Protein AF-A0A0C9YDC6-F1 (afdb_monomer)

Sequence (187 aa):
MSTRSYREAVDCLNSLQSNAATLEAVRASGGRLSQFAIPEMLEYLGRIGYHPDQLNALNVIHITGTKGKGSTGAFTDSILRQAMPGWKVGLYTSPHLVAVRERIRIDGAPLSEVQFAKHFFEVWDRLKENDTRAMEKTPPMPGYFRFITLLAFHAFLEGKVNAAILEVGVGGTYDSTNIVPKPVVTG

Radius of gyration: 15.87 Å; Cα contacts (8 Å, |Δi|>4): 281; chains: 1; bounding box: 42×32×44 Å

InterPro domains:
  IPR001645 Folylpolyglutamate synthetase [PTHR11136] (3-187)
  IPR001645 Folylpolyglutamate synthetase [TIGR01499] (40-185)
  IPR018109 Folylpolyglutamate synthetase, conserved site [PS01012] (165-180)
  IPR036565 Mur-like, catalytic domain superfamily [G3DSA:3.40.1190.10] (18-187)
  IPR036565 Mur-like, cata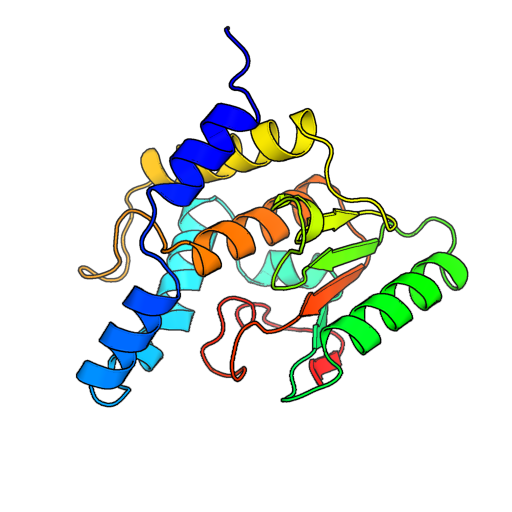lytic domain superfamily [SSF53623] (35-186)

Organism: NCBI:txid1095629

Solvent-accessible surface area (backbone atoms only — not comparable to full-atom values): 10339 Å² total; per-residue (Å²): 129,88,78,74,44,42,65,60,44,50,54,57,49,68,70,34,53,46,64,67,60,52,53,48,53,26,57,76,55,71,49,62,56,45,76,47,38,48,62,47,49,52,47,53,40,44,37,57,73,42,58,53,73,64,49,37,64,26,46,26,39,39,34,39,65,96,68,62,34,69,61,52,48,52,52,49,52,56,48,48,52,66,76,38,77,88,54,42,37,29,40,36,45,73,82,57,91,89,47,76,43,62,22,36,21,52,73,90,37,49,49,49,57,67,56,44,17,50,45,44,49,58,46,50,49,31,34,70,77,36,77,78,66,94,49,94,81,56,65,83,65,61,37,36,65,48,42,54,47,52,39,43,53,50,47,34,60,78,64,60,26,52,32,29,33,38,46,50,84,59,84,42,91,52,20,73,74,61,61,54,80,56,54,75,42,76,81

Mean predicted aligned error: 3.37 Å

Structure (mmCIF, N/CA/C/O backbone):
data_AF-A0A0C9YDC6-F1
#
_entry.id   AF-A0A0C9YDC6-F1
#
loop_
_atom_site.group_PDB
_atom_site.id
_atom_site.type_symbol
_atom_site.label_atom_id
_atom_site.label_alt_id
_atom_site.label_comp_id
_atom_site.label_asym_id
_atom_site.label_entity_id
_atom_site.label_seq_id
_atom_site.pdbx_PDB_ins_code
_atom_site.Cartn_x
_atom_site.Cartn_y
_atom_site.Cartn_z
_atom_site.occupancy
_atom_site.B_iso_or_equiv
_atom_site.auth_seq_id
_atom_site.auth_comp_id
_atom_site.auth_asym_id
_atom_site.auth_atom_id
_atom_site.pdbx_PDB_model_num
ATOM 1 N N . MET A 1 1 ? 21.491 -2.038 18.292 1.00 47.16 1 MET A N 1
ATOM 2 C CA . MET A 1 1 ? 21.298 -1.777 16.849 1.00 47.16 1 MET A CA 1
ATOM 3 C C . MET A 1 1 ? 20.670 -0.403 16.728 1.00 47.16 1 MET A C 1
ATOM 5 O O . MET A 1 1 ? 19.687 -0.170 17.416 1.00 47.16 1 MET A O 1
ATOM 9 N N . SER A 1 2 ? 21.267 0.518 15.967 1.00 52.84 2 SER A N 1
ATOM 10 C CA . SER A 1 2 ? 20.645 1.825 15.714 1.00 52.84 2 SER A CA 1
ATOM 11 C C . SER A 1 2 ? 19.330 1.597 14.968 1.00 52.84 2 SER A C 1
ATOM 13 O O . SER A 1 2 ? 19.330 0.967 13.909 1.00 52.84 2 SER A O 1
ATOM 15 N N . THR A 1 3 ? 18.207 2.016 15.544 1.00 81.56 3 THR A N 1
ATOM 16 C CA . THR A 1 3 ? 16.894 1.892 14.908 1.00 81.56 3 THR A CA 1
ATOM 17 C C . THR A 1 3 ? 16.844 2.874 13.739 1.00 81.56 3 THR A C 1
ATOM 19 O O . THR A 1 3 ? 16.897 4.082 13.960 1.00 81.56 3 THR A O 1
ATOM 22 N N . ARG A 1 4 ? 16.775 2.370 12.501 1.00 94.62 4 ARG A N 1
ATOM 23 C CA . ARG A 1 4 ? 16.670 3.220 11.304 1.00 94.62 4 ARG A CA 1
ATOM 24 C C . ARG A 1 4 ? 15.415 4.096 11.381 1.00 94.62 4 ARG A C 1
ATOM 26 O O . ARG A 1 4 ? 14.347 3.637 11.789 1.00 94.62 4 ARG A O 1
ATOM 33 N N . SER A 1 5 ? 15.566 5.360 11.019 1.00 97.25 5 SER A N 1
ATOM 34 C CA . SER A 1 5 ? 14.603 6.438 11.235 1.00 97.25 5 SER A CA 1
ATOM 35 C C . SER A 1 5 ? 13.615 6.613 10.079 1.00 97.25 5 SER A C 1
ATOM 37 O O . SER A 1 5 ? 13.837 6.171 8.951 1.00 97.25 5 SER A O 1
ATOM 39 N N . TYR A 1 6 ? 12.522 7.334 10.345 1.00 97.56 6 TYR A N 1
ATOM 40 C CA . TYR A 1 6 ? 11.556 7.727 9.314 1.00 97.56 6 TYR A CA 1
ATOM 41 C C . TYR A 1 6 ? 12.185 8.595 8.220 1.00 97.56 6 TYR A C 1
ATOM 43 O O . TYR A 1 6 ? 11.868 8.423 7.046 1.00 97.56 6 TYR A O 1
ATOM 51 N N . ARG A 1 7 ? 13.108 9.493 8.585 1.00 97.44 7 ARG A N 1
ATOM 52 C CA . ARG A 1 7 ? 13.812 10.338 7.617 1.00 97.44 7 ARG A CA 1
ATOM 53 C C . ARG A 1 7 ? 14.631 9.501 6.637 1.00 97.44 7 ARG A C 1
ATOM 55 O O . ARG A 1 7 ? 14.485 9.683 5.436 1.00 97.44 7 ARG A O 1
ATOM 62 N N . GLU A 1 8 ? 15.406 8.541 7.139 1.00 97.94 8 GLU A N 1
ATOM 63 C CA . GLU A 1 8 ? 16.183 7.630 6.286 1.00 97.94 8 GLU A CA 1
ATOM 64 C C . GLU A 1 8 ? 15.274 6.807 5.361 1.00 97.94 8 GLU A C 1
ATOM 66 O O . GLU A 1 8 ? 15.590 6.632 4.187 1.00 97.94 8 GLU A O 1
ATOM 71 N N . ALA A 1 9 ? 14.116 6.350 5.854 1.00 98.19 9 ALA A N 1
ATOM 72 C CA . ALA A 1 9 ? 13.128 5.662 5.024 1.00 98.19 9 ALA A CA 1
ATOM 73 C C . ALA A 1 9 ? 12.607 6.556 3.883 1.00 98.19 9 ALA A C 1
ATOM 75 O O . ALA A 1 9 ? 12.510 6.114 2.738 1.00 98.19 9 ALA A O 1
ATOM 76 N N . VAL A 1 10 ? 12.301 7.825 4.171 1.00 97.75 10 VAL A N 1
ATOM 77 C CA . VAL A 1 10 ? 11.858 8.795 3.157 1.00 97.75 10 VAL A CA 1
ATOM 78 C C . VAL A 1 10 ? 12.966 9.094 2.143 1.00 97.75 10 VAL A C 1
ATOM 80 O O . VAL A 1 10 ? 12.684 9.135 0.946 1.00 97.75 10 VAL A O 1
ATOM 83 N N . ASP A 1 11 ? 14.214 9.243 2.586 1.00 97.81 11 ASP A N 1
ATOM 84 C CA . ASP A 1 11 ? 15.359 9.479 1.699 1.00 97.81 11 ASP A CA 1
ATOM 85 C C . ASP A 1 11 ? 15.579 8.286 0.749 1.00 97.81 11 ASP A C 1
ATOM 87 O O . ASP A 1 11 ? 15.707 8.466 -0.465 1.00 97.81 11 ASP A O 1
ATOM 91 N N . CYS A 1 12 ? 15.517 7.051 1.265 1.00 97.81 12 CYS A N 1
ATOM 92 C CA . CYS A 1 12 ? 15.552 5.841 0.441 1.00 97.81 12 CYS A CA 1
ATOM 93 C C . CYS A 1 12 ? 14.375 5.780 -0.542 1.00 97.81 12 CYS A C 1
ATOM 95 O O . CYS A 1 12 ? 14.579 5.498 -1.723 1.00 97.81 12 CYS A O 1
ATOM 97 N N . LEU A 1 13 ? 13.154 6.075 -0.090 1.00 97.19 13 LEU A N 1
ATOM 98 C CA . LEU A 1 13 ? 11.965 6.073 -0.944 1.00 97.19 13 LEU A CA 1
ATOM 99 C C . LEU A 1 13 ? 12.091 7.075 -2.102 1.00 97.19 13 LEU A C 1
ATOM 101 O O . LEU A 1 13 ? 11.766 6.747 -3.243 1.00 97.19 13 LEU A O 1
ATOM 105 N N . ASN A 1 14 ? 12.587 8.281 -1.821 1.00 95.69 14 ASN A N 1
ATOM 106 C CA . ASN A 1 14 ? 12.760 9.344 -2.812 1.00 95.69 14 ASN A CA 1
ATOM 107 C C . ASN A 1 14 ? 13.905 9.072 -3.802 1.00 95.69 14 ASN A C 1
ATOM 109 O O . ASN A 1 14 ? 13.946 9.698 -4.858 1.00 95.69 14 ASN A O 1
ATOM 113 N N . SER A 1 15 ? 14.805 8.133 -3.492 1.00 96.25 15 SER A N 1
ATOM 114 C CA . SER A 1 15 ? 15.843 7.678 -4.426 1.00 96.25 15 SER A CA 1
ATOM 115 C C . SER A 1 15 ? 15.318 6.734 -5.521 1.00 96.25 15 SER A C 1
ATOM 117 O O . SER A 1 15 ? 16.009 6.499 -6.512 1.00 96.25 15 SER A O 1
ATOM 119 N N . LEU A 1 16 ? 14.106 6.187 -5.362 1.00 95.88 16 LEU A N 1
ATOM 120 C CA . LEU A 1 16 ? 13.496 5.289 -6.343 1.00 95.88 16 LEU A CA 1
ATOM 121 C C . LEU A 1 16 ? 13.019 6.049 -7.587 1.00 95.88 16 LEU A C 1
ATOM 123 O O . LEU A 1 16 ? 12.699 7.237 -7.540 1.00 95.88 16 LEU A O 1
ATOM 127 N N . GLN A 1 17 ? 12.893 5.331 -8.707 1.00 91.19 17 GLN A N 1
ATOM 128 C CA . GLN A 1 17 ? 12.348 5.892 -9.944 1.00 91.19 17 GLN A CA 1
ATOM 129 C C . GLN A 1 17 ? 10.964 6.513 -9.701 1.00 91.19 17 GLN A C 1
ATOM 131 O O . GLN A 1 17 ? 10.060 5.869 -9.158 1.00 91.19 17 GLN A O 1
ATOM 136 N N . SER A 1 18 ? 10.793 7.765 -10.129 1.00 89.75 18 SER A N 1
ATOM 137 C CA . SER A 1 18 ? 9.559 8.518 -9.914 1.00 89.75 18 SER A CA 1
ATOM 138 C C . SER A 1 18 ? 8.402 8.015 -10.785 1.00 89.75 18 SER A C 1
ATOM 140 O O . SER A 1 18 ? 8.585 7.398 -11.841 1.00 89.75 18 SER A O 1
ATOM 142 N N . ASN A 1 19 ? 7.176 8.337 -10.368 1.00 84.38 19 ASN A N 1
ATOM 143 C CA . ASN A 1 19 ? 5.975 8.003 -11.136 1.00 84.38 19 ASN A CA 1
ATOM 144 C C . ASN A 1 19 ? 5.952 8.707 -12.496 1.00 84.38 19 ASN A C 1
ATOM 146 O O . ASN A 1 19 ? 5.545 8.101 -13.481 1.00 84.38 19 ASN A O 1
ATOM 150 N N . ALA A 1 20 ? 6.409 9.962 -12.555 1.00 86.06 20 ALA A N 1
ATOM 151 C CA . ALA A 1 20 ? 6.488 10.720 -13.801 1.00 86.06 20 ALA A CA 1
ATOM 152 C C . ALA A 1 20 ? 7.418 10.023 -14.805 1.00 86.06 20 ALA A C 1
ATOM 154 O O . ALA A 1 20 ? 6.986 9.705 -15.910 1.00 86.06 20 ALA A O 1
ATOM 155 N N . ALA A 1 21 ? 8.629 9.660 -14.371 1.00 87.75 21 ALA A N 1
ATOM 156 C CA . ALA A 1 21 ? 9.587 8.940 -15.207 1.00 87.75 21 ALA A CA 1
ATOM 157 C C . ALA A 1 21 ? 9.056 7.563 -15.648 1.00 87.75 21 ALA A C 1
ATOM 159 O O . ALA A 1 21 ? 9.256 7.146 -16.788 1.00 87.75 21 ALA A O 1
ATOM 160 N N . THR A 1 22 ? 8.343 6.857 -14.764 1.00 85.88 22 THR A N 1
ATOM 161 C CA . THR A 1 22 ? 7.708 5.569 -15.097 1.00 85.88 22 THR A CA 1
ATOM 162 C C . THR A 1 22 ? 6.643 5.740 -16.187 1.00 85.88 22 THR A C 1
ATOM 164 O O . THR A 1 22 ? 6.616 4.987 -17.161 1.00 85.88 22 THR A O 1
ATOM 167 N N . LEU A 1 23 ? 5.778 6.751 -16.062 1.00 85.56 23 LEU A N 1
ATOM 168 C CA . LEU A 1 23 ? 4.724 7.035 -17.041 1.00 85.56 23 LEU A CA 1
ATOM 169 C C . LEU A 1 23 ? 5.292 7.496 -18.388 1.00 85.56 23 LEU A C 1
ATOM 171 O O . LEU A 1 23 ? 4.767 7.110 -19.433 1.00 85.56 23 LEU A O 1
ATOM 175 N N . GLU A 1 24 ? 6.361 8.290 -18.382 1.00 88.38 24 GLU A N 1
ATOM 176 C CA . GLU A 1 24 ? 7.072 8.695 -19.598 1.00 88.38 24 GLU A CA 1
ATOM 177 C C . GLU A 1 24 ? 7.660 7.493 -20.337 1.00 88.38 24 GLU A C 1
ATOM 179 O O . GLU A 1 24 ? 7.447 7.364 -21.542 1.00 88.38 24 GLU A O 1
ATOM 184 N N . ALA A 1 25 ? 8.305 6.564 -19.625 1.00 85.25 25 ALA A N 1
ATOM 185 C CA . ALA A 1 25 ? 8.827 5.335 -20.222 1.00 85.25 25 ALA A CA 1
ATOM 186 C C . ALA A 1 25 ? 7.711 4.483 -20.853 1.00 85.25 25 ALA A C 1
ATOM 188 O O . ALA A 1 25 ? 7.840 4.007 -21.986 1.00 85.25 25 ALA A O 1
ATOM 189 N N . VAL A 1 26 ? 6.573 4.339 -20.163 1.00 86.00 26 VAL A N 1
ATOM 190 C CA . VAL A 1 26 ? 5.399 3.631 -20.697 1.00 86.00 26 VAL A CA 1
ATOM 191 C C . VAL A 1 26 ? 4.886 4.305 -21.971 1.00 86.00 26 VAL A C 1
ATOM 193 O O . VAL A 1 26 ? 4.672 3.617 -22.974 1.00 86.00 26 VAL A O 1
ATOM 196 N N . ARG A 1 27 ?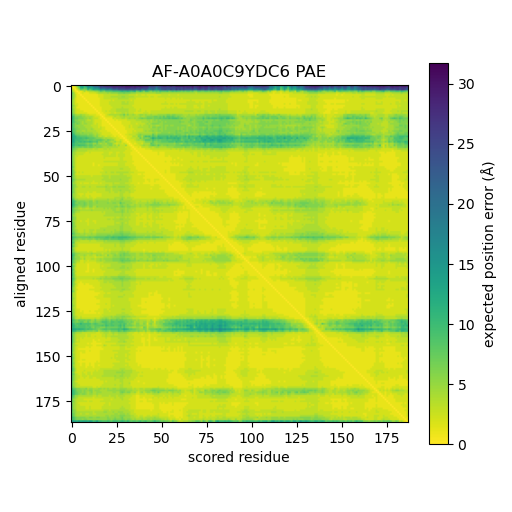 4.747 5.637 -21.973 1.00 87.75 27 ARG A N 1
ATOM 197 C CA . ARG A 1 27 ? 4.324 6.408 -23.155 1.00 87.75 27 ARG A CA 1
ATOM 198 C C . ARG A 1 27 ? 5.301 6.243 -24.318 1.00 87.75 27 ARG A C 1
ATOM 200 O O . ARG A 1 27 ? 4.865 5.919 -25.419 1.00 87.75 27 ARG A O 1
ATOM 207 N N . ALA A 1 28 ? 6.603 6.376 -24.068 1.00 89.06 28 ALA A N 1
ATOM 208 C CA . ALA A 1 28 ? 7.651 6.203 -25.076 1.00 89.06 28 ALA A CA 1
ATOM 209 C C . ALA A 1 28 ? 7.663 4.786 -25.679 1.00 89.06 28 ALA A C 1
ATOM 211 O O . ALA A 1 28 ? 7.985 4.604 -26.850 1.00 89.06 28 ALA A O 1
ATOM 212 N N . SER A 1 29 ? 7.255 3.775 -24.906 1.00 86.75 29 SER A N 1
ATOM 213 C CA . SER A 1 29 ? 7.140 2.393 -25.389 1.00 86.75 29 SER A CA 1
ATOM 214 C C . SER A 1 29 ? 5.886 2.108 -26.231 1.00 86.75 29 SER A C 1
ATOM 216 O O . SER A 1 29 ? 5.749 0.991 -26.743 1.00 86.75 29 SER A O 1
ATOM 218 N N . GLY A 1 30 ? 4.967 3.074 -26.358 1.00 86.25 30 GLY A N 1
ATOM 219 C CA . GLY A 1 30 ? 3.645 2.871 -26.956 1.00 86.25 30 GLY A CA 1
ATOM 220 C C . GLY A 1 30 ? 2.724 2.004 -26.090 1.00 86.25 30 GLY A C 1
ATOM 221 O O . GLY A 1 30 ? 1.914 1.255 -26.622 1.00 86.25 30 GLY A O 1
ATOM 222 N N . GLY A 1 31 ? 2.895 2.026 -24.763 1.00 84.38 31 GLY A N 1
ATOM 223 C CA . GLY A 1 31 ? 2.103 1.228 -23.817 1.00 84.38 31 GLY A CA 1
ATOM 224 C C . GLY A 1 31 ? 2.559 -0.224 -23.637 1.00 84.38 31 GLY A C 1
ATOM 225 O O . GLY A 1 31 ? 2.094 -0.893 -22.719 1.00 84.38 31 GLY A O 1
ATOM 226 N N . ARG A 1 32 ? 3.516 -0.717 -24.438 1.00 84.94 32 ARG A N 1
ATOM 227 C CA . ARG A 1 32 ? 4.020 -2.102 -24.343 1.00 84.94 32 ARG A CA 1
ATOM 228 C C . ARG A 1 32 ? 4.573 -2.449 -22.962 1.00 84.94 32 ARG A C 1
ATOM 230 O O . ARG A 1 32 ? 4.427 -3.582 -22.526 1.00 84.94 32 ARG A O 1
ATOM 237 N N . LEU A 1 33 ? 5.180 -1.491 -22.259 1.00 84.06 33 LEU A N 1
ATOM 238 C CA . LEU A 1 33 ? 5.702 -1.731 -20.910 1.00 84.06 33 LEU A CA 1
ATOM 239 C C . LEU A 1 33 ? 4.603 -1.980 -19.863 1.00 84.06 33 LEU A C 1
ATOM 241 O O . LEU A 1 33 ? 4.873 -2.619 -18.850 1.00 84.06 33 LEU A O 1
ATOM 245 N N . SER A 1 34 ? 3.360 -1.545 -20.099 1.00 85.69 34 SER A N 1
ATOM 246 C CA . SER A 1 34 ? 2.257 -1.745 -19.148 1.00 85.69 34 SER A CA 1
ATOM 247 C C . SER A 1 34 ? 1.937 -3.220 -18.911 1.00 85.69 34 SER A C 1
ATOM 249 O O . SER A 1 34 ? 1.580 -3.583 -17.794 1.00 85.69 34 SER A O 1
ATOM 251 N N . GLN A 1 35 ? 2.134 -4.085 -19.912 1.00 87.81 35 GLN A N 1
ATOM 252 C CA . GLN A 1 35 ? 1.840 -5.518 -19.797 1.00 87.81 35 GLN A CA 1
ATOM 253 C C . GLN A 1 35 ? 2.711 -6.236 -18.752 1.00 87.81 35 GLN A C 1
ATOM 255 O O . GLN A 1 35 ? 2.309 -7.269 -18.225 1.00 87.81 35 GLN A O 1
ATOM 260 N N . PHE A 1 36 ? 3.884 -5.680 -18.428 1.00 91.12 36 PHE A N 1
ATOM 261 C CA . PHE A 1 36 ? 4.785 -6.233 -17.417 1.00 91.12 36 PHE A CA 1
ATOM 262 C C . PHE A 1 36 ? 4.439 -5.765 -16.002 1.00 91.12 36 PHE A C 1
ATOM 264 O O . PHE A 1 36 ? 4.935 -6.336 -15.039 1.00 91.12 36 PHE A O 1
ATOM 271 N N . ALA A 1 37 ? 3.546 -4.782 -15.839 1.00 92.88 37 ALA A N 1
ATOM 272 C CA . ALA A 1 37 ? 3.327 -4.159 -14.541 1.00 92.88 37 ALA A CA 1
ATOM 273 C C . ALA A 1 37 ? 2.782 -5.108 -13.471 1.00 92.88 37 ALA A C 1
ATOM 275 O O . ALA A 1 37 ? 3.281 -5.101 -12.348 1.00 92.88 37 ALA A O 1
ATOM 276 N N . ILE A 1 38 ? 1.792 -5.931 -13.821 1.00 96.12 38 ILE A N 1
ATOM 277 C CA . ILE A 1 38 ? 1.220 -6.916 -12.898 1.00 96.12 38 ILE A CA 1
ATOM 278 C C . ILE A 1 38 ? 2.205 -8.065 -12.633 1.00 96.12 38 ILE A C 1
ATOM 280 O O . ILE A 1 38 ? 2.475 -8.320 -11.460 1.00 96.12 38 ILE A O 1
ATOM 284 N N . PRO A 1 39 ? 2.820 -8.702 -13.653 1.00 96.06 39 PRO A N 1
ATOM 285 C CA . PRO A 1 39 ? 3.869 -9.696 -13.425 1.00 96.06 39 PRO A CA 1
ATOM 286 C C . PRO A 1 39 ? 5.015 -9.204 -12.525 1.00 96.06 39 PRO A C 1
ATOM 288 O O . PRO A 1 39 ? 5.402 -9.908 -11.596 1.00 96.06 39 PRO A O 1
ATOM 291 N N . GLU A 1 40 ? 5.515 -7.982 -12.737 1.00 96.00 40 GLU A N 1
ATOM 292 C CA . GLU A 1 40 ? 6.597 -7.407 -11.924 1.00 96.00 40 GLU A CA 1
ATOM 293 C C . GLU A 1 40 ? 6.139 -7.186 -10.477 1.00 96.00 40 GLU A C 1
ATOM 295 O O . GLU A 1 40 ? 6.869 -7.495 -9.539 1.00 96.00 40 GLU A O 1
ATOM 300 N N . MET A 1 41 ? 4.912 -6.697 -10.268 1.00 97.25 41 MET A N 1
ATOM 301 C CA . MET A 1 41 ? 4.362 -6.519 -8.920 1.00 97.25 41 MET A CA 1
ATOM 302 C C . MET A 1 41 ? 4.182 -7.834 -8.162 1.00 97.25 41 MET A C 1
ATOM 304 O O . MET A 1 41 ? 4.474 -7.879 -6.967 1.00 97.25 41 MET A O 1
ATOM 308 N N . LEU A 1 42 ? 3.747 -8.899 -8.839 1.00 97.62 42 LEU A N 1
ATOM 309 C CA . LEU A 1 42 ? 3.644 -10.235 -8.247 1.00 97.62 42 LEU A CA 1
ATOM 310 C C . LEU A 1 42 ? 5.026 -10.798 -7.888 1.00 97.62 42 LEU A C 1
ATOM 312 O O . LEU A 1 42 ? 5.183 -11.396 -6.824 1.00 97.62 42 LEU A O 1
ATOM 316 N N . GLU A 1 43 ? 6.036 -10.558 -8.728 1.00 97.19 43 GLU A N 1
ATOM 317 C CA . GLU A 1 43 ? 7.421 -10.928 -8.428 1.00 97.19 43 GLU A CA 1
ATOM 318 C C . GLU A 1 43 ? 7.931 -10.196 -7.178 1.00 97.19 43 GLU A C 1
ATOM 320 O O . GLU A 1 43 ? 8.437 -10.834 -6.253 1.00 97.19 43 GLU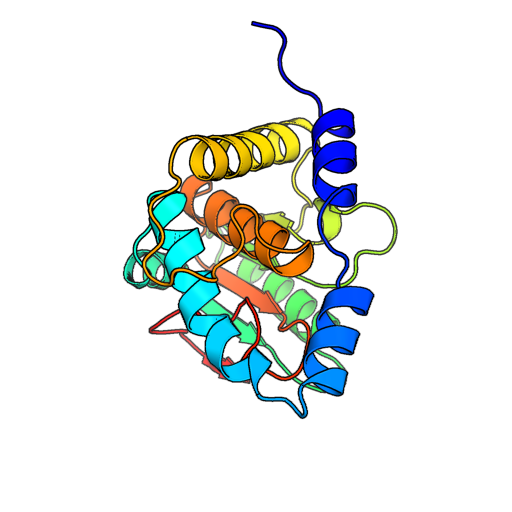 A O 1
ATOM 325 N N . TYR A 1 44 ? 7.741 -8.874 -7.089 1.00 98.12 44 TYR A N 1
ATOM 326 C CA . TYR A 1 44 ? 8.127 -8.118 -5.895 1.00 98.12 44 TYR A CA 1
ATOM 327 C C . TYR A 1 44 ? 7.381 -8.576 -4.637 1.00 98.12 44 TYR A C 1
ATOM 329 O O . TYR A 1 44 ? 7.993 -8.649 -3.571 1.00 98.12 44 TYR A O 1
ATOM 337 N N . LEU A 1 45 ? 6.089 -8.909 -4.750 1.00 98.31 45 LEU A N 1
ATOM 338 C CA . LEU A 1 45 ? 5.302 -9.463 -3.645 1.00 98.31 45 LEU A CA 1
ATOM 339 C C . LEU A 1 45 ? 5.913 -10.783 -3.140 1.00 98.31 45 LEU A C 1
ATOM 341 O O . LEU A 1 45 ? 6.113 -10.949 -1.934 1.00 98.31 45 LEU A O 1
ATOM 345 N N . GLY A 1 46 ? 6.281 -11.677 -4.062 1.00 97.81 46 GLY A N 1
ATOM 346 C CA . GLY A 1 46 ? 6.977 -12.926 -3.748 1.00 97.81 46 GLY A CA 1
ATOM 347 C C . GLY A 1 46 ? 8.328 -12.693 -3.074 1.00 97.81 46 GLY A C 1
ATOM 348 O O . GLY A 1 46 ? 8.646 -13.336 -2.072 1.00 97.81 46 GLY A O 1
ATOM 349 N N . ARG A 1 47 ? 9.100 -11.715 -3.561 1.00 97.56 47 ARG A N 1
ATOM 350 C CA . ARG A 1 47 ? 10.417 -11.369 -3.004 1.00 97.56 47 ARG A CA 1
ATOM 351 C C . ARG A 1 47 ? 10.346 -10.861 -1.566 1.00 97.56 47 ARG A C 1
ATOM 353 O O . ARG A 1 47 ? 11.249 -11.151 -0.785 1.00 97.56 47 ARG A O 1
ATOM 360 N N . ILE A 1 48 ? 9.255 -10.192 -1.185 1.00 98.12 48 ILE A N 1
ATOM 361 C CA . ILE A 1 48 ? 9.008 -9.773 0.206 1.00 98.12 48 ILE A CA 1
ATOM 362 C C . ILE A 1 48 ? 8.340 -10.849 1.074 1.00 98.12 48 ILE A C 1
ATOM 364 O O . ILE A 1 48 ? 7.981 -10.573 2.224 1.00 98.12 48 ILE A O 1
ATOM 368 N N . GLY A 1 49 ? 8.214 -12.074 0.559 1.00 97.50 49 GLY A N 1
ATOM 369 C CA . GLY A 1 49 ? 7.769 -13.249 1.305 1.00 97.50 49 GLY A CA 1
ATOM 370 C C . GLY A 1 49 ? 6.256 -13.454 1.344 1.00 97.50 49 GLY A C 1
ATOM 371 O O . GLY A 1 49 ? 5.780 -14.148 2.240 1.00 97.50 49 GLY A O 1
ATOM 372 N N . TYR A 1 50 ? 5.503 -12.860 0.414 1.00 98.31 50 TYR A N 1
ATOM 373 C CA . TYR A 1 50 ? 4.052 -13.030 0.333 1.00 98.31 50 TYR A CA 1
ATOM 374 C C . TYR A 1 50 ? 3.615 -13.716 -0.963 1.00 98.31 50 TYR A C 1
ATOM 376 O O . TYR A 1 50 ? 4.171 -13.494 -2.035 1.00 98.31 50 TYR A O 1
ATOM 384 N N . HIS A 1 51 ? 2.557 -14.515 -0.867 1.00 98.00 51 HIS A N 1
ATOM 385 C CA . HIS A 1 51 ? 1.818 -15.058 -2.001 1.00 98.00 51 HIS A CA 1
ATOM 386 C C . HIS A 1 51 ? 0.560 -14.208 -2.266 1.00 98.00 51 HIS A C 1
ATOM 388 O O . HIS A 1 51 ? -0.076 -13.773 -1.300 1.00 98.00 51 HIS A O 1
ATOM 394 N N . PRO A 1 52 ? 0.133 -14.007 -3.529 1.00 97.94 52 PRO A N 1
ATOM 395 C CA . PRO A 1 52 ? -1.057 -13.212 -3.854 1.00 97.94 52 PRO A CA 1
ATOM 396 C C . PRO A 1 52 ? -2.322 -13.643 -3.105 1.00 97.94 52 PRO A C 1
ATOM 398 O O . PRO A 1 52 ? -3.106 -12.799 -2.683 1.00 97.94 52 PRO A O 1
ATOM 401 N N . ASP A 1 53 ? -2.501 -14.943 -2.855 1.00 98.12 53 ASP A N 1
ATOM 402 C CA . ASP A 1 53 ? -3.672 -15.444 -2.122 1.00 98.12 53 ASP A CA 1
ATOM 403 C C . ASP A 1 53 ? -3.762 -14.942 -0.678 1.00 98.12 53 ASP A C 1
ATOM 405 O O . ASP A 1 53 ? -4.865 -14.840 -0.138 1.00 98.12 53 ASP A O 1
ATOM 409 N N . GLN A 1 54 ? -2.634 -14.581 -0.057 1.00 98.38 54 GLN A N 1
ATOM 410 C CA . GLN A 1 54 ? -2.633 -13.997 1.286 1.00 98.38 54 GLN A CA 1
ATOM 411 C C . GLN A 1 54 ? -3.273 -12.604 1.295 1.00 98.38 54 GLN A C 1
ATOM 413 O O . GLN A 1 54 ? -3.817 -12.195 2.319 1.00 98.38 54 GLN A O 1
ATOM 418 N N . LEU A 1 55 ? -3.286 -11.898 0.156 1.00 98.56 55 LEU A N 1
ATOM 419 C CA . LEU A 1 55 ? -3.950 -10.599 0.032 1.00 98.56 55 LEU A CA 1
ATOM 420 C C . LEU A 1 55 ? -5.476 -10.713 0.147 1.00 98.56 55 LEU A C 1
ATOM 422 O O . LEU A 1 55 ? -6.128 -9.747 0.533 1.00 98.56 55 LEU A O 1
ATOM 426 N N . ASN A 1 56 ? -6.055 -11.891 -0.112 1.00 98.06 56 ASN A N 1
ATOM 427 C CA . ASN A 1 56 ? -7.498 -12.107 0.037 1.00 98.06 56 ASN A CA 1
ATOM 428 C C . ASN A 1 56 ? -7.952 -11.993 1.503 1.00 98.06 56 ASN A C 1
ATOM 430 O O . ASN A 1 56 ? -9.097 -11.629 1.757 1.00 98.06 56 ASN A O 1
ATOM 434 N N . ALA A 1 57 ? -7.058 -12.238 2.472 1.00 97.56 57 ALA A N 1
ATOM 435 C CA . ALA A 1 57 ? -7.359 -12.073 3.897 1.00 97.56 57 ALA A CA 1
ATOM 436 C C . ALA A 1 57 ? -7.666 -10.613 4.282 1.00 97.56 57 ALA A C 1
ATOM 438 O O . ALA A 1 57 ? -8.230 -10.368 5.345 1.00 97.56 57 ALA A O 1
ATOM 439 N N . LEU A 1 58 ? -7.314 -9.655 3.417 1.00 98.44 58 LEU A N 1
ATOM 440 C CA . LEU A 1 58 ? -7.547 -8.230 3.630 1.00 98.44 58 LEU A CA 1
ATOM 441 C C . LEU A 1 58 ? -8.959 -7.773 3.237 1.00 98.44 58 LEU A C 1
ATOM 443 O O . LEU A 1 58 ? -9.225 -6.584 3.358 1.00 98.44 58 LEU A O 1
ATOM 447 N N . ASN A 1 59 ? -9.839 -8.653 2.734 1.00 98.25 59 ASN A N 1
ATOM 448 C CA . ASN A 1 59 ? -11.213 -8.320 2.319 1.00 98.25 59 ASN A CA 1
ATOM 449 C C . ASN A 1 59 ? -11.296 -6.999 1.528 1.00 98.25 59 ASN A C 1
ATOM 451 O O . ASN A 1 59 ? -11.908 -6.022 1.963 1.00 98.25 59 ASN A O 1
ATOM 455 N N . VAL A 1 60 ? -10.597 -6.952 0.393 1.00 98.69 60 VAL A N 1
ATOM 456 C CA . VAL A 1 60 ? -10.289 -5.691 -0.290 1.00 98.69 60 VAL A CA 1
ATOM 457 C C . VAL A 1 60 ? -11.517 -5.045 -0.933 1.00 98.69 60 VAL A C 1
ATOM 459 O O . VAL A 1 60 ? -12.233 -5.690 -1.700 1.00 98.69 60 VAL A O 1
ATOM 462 N N . ILE A 1 61 ? -11.686 -3.745 -0.688 1.00 98.69 61 ILE A N 1
ATOM 463 C CA . ILE A 1 61 ? -12.544 -2.832 -1.454 1.00 98.69 61 ILE A CA 1
ATOM 464 C C . ILE A 1 61 ? -11.634 -2.040 -2.394 1.00 98.69 61 ILE A C 1
ATOM 466 O O . ILE A 1 61 ? -10.819 -1.235 -1.936 1.00 98.69 61 ILE A O 1
ATOM 470 N N . HIS A 1 62 ? -11.743 -2.271 -3.700 1.00 98.50 62 HIS A N 1
ATOM 471 C CA . HIS A 1 62 ? -10.837 -1.687 -4.693 1.00 98.50 62 HIS A CA 1
ATOM 472 C C . HIS A 1 62 ? -11.527 -0.569 -5.474 1.00 98.50 62 HIS A C 1
ATOM 474 O O . HIS A 1 62 ? -12.536 -0.806 -6.133 1.00 98.50 62 HIS A O 1
ATOM 480 N N . ILE A 1 63 ? -10.997 0.650 -5.378 1.00 98.25 63 ILE A N 1
ATOM 481 C CA . ILE A 1 63 ? -11.646 1.869 -5.871 1.00 98.25 63 ILE A CA 1
ATOM 482 C C . ILE A 1 63 ? -10.803 2.500 -6.977 1.00 98.25 63 ILE A C 1
ATOM 484 O O . ILE A 1 63 ? -9.686 2.968 -6.740 1.00 98.25 63 ILE A O 1
ATOM 488 N N . THR A 1 64 ? -11.369 2.591 -8.172 1.00 97.25 64 THR A N 1
ATOM 489 C CA . THR A 1 64 ? -10.861 3.337 -9.316 1.00 97.25 64 THR A CA 1
ATOM 490 C C . THR A 1 64 ? -11.826 4.448 -9.747 1.00 97.25 64 THR A C 1
ATOM 492 O O . THR A 1 64 ? -12.814 4.755 -9.088 1.00 97.25 64 THR A O 1
ATOM 495 N N . GLY A 1 65 ? -11.467 5.166 -10.811 1.00 94.00 65 GLY A N 1
ATOM 496 C CA . GLY A 1 65 ? -12.246 6.261 -11.376 1.00 94.00 65 GLY A CA 1
ATOM 497 C C . GLY A 1 65 ? -11.438 7.536 -11.606 1.00 94.00 65 GLY A C 1
ATOM 498 O O . GLY A 1 65 ? -10.372 7.781 -11.030 1.00 94.00 65 GLY A O 1
ATOM 499 N N . THR A 1 66 ? -11.959 8.400 -12.474 1.00 90.88 66 THR A N 1
ATOM 500 C CA . THR A 1 66 ? -11.298 9.665 -12.829 1.00 90.88 66 THR A CA 1
ATOM 501 C C . THR A 1 66 ? -11.391 10.696 -11.704 1.00 90.88 66 THR A C 1
ATOM 503 O O . THR A 1 66 ? -10.458 11.470 -11.499 1.00 90.88 66 THR A O 1
ATOM 506 N N . LYS A 1 67 ? -12.500 10.706 -10.955 1.00 92.62 67 LYS A N 1
ATOM 507 C CA . LYS A 1 67 ? -12.773 11.646 -9.858 1.00 92.62 67 LYS A CA 1
ATOM 508 C C . LYS A 1 67 ? -13.467 10.923 -8.709 1.00 92.62 67 LYS A C 1
ATOM 510 O O . LYS A 1 67 ? -14.123 9.916 -8.926 1.00 92.62 67 LYS A O 1
ATOM 515 N N . GLY A 1 68 ? -13.320 11.447 -7.494 1.00 94.94 68 GLY A N 1
ATOM 516 C CA . GLY A 1 68 ? -14.041 10.948 -6.320 1.00 94.94 68 GLY A CA 1
ATOM 517 C C . GLY A 1 68 ? -13.452 9.703 -5.651 1.00 94.94 68 GLY A C 1
ATOM 518 O O . GLY A 1 68 ? -13.979 9.311 -4.618 1.00 94.94 68 GLY A O 1
ATOM 519 N N . LYS A 1 69 ? -12.356 9.119 -6.162 1.00 96.38 69 LYS A N 1
ATOM 520 C CA . LYS A 1 69 ? -11.690 7.947 -5.560 1.00 96.38 69 LYS A CA 1
ATOM 521 C C . LYS A 1 69 ? -11.342 8.157 -4.085 1.00 96.38 69 LYS A C 1
ATOM 523 O O . LYS A 1 69 ? -11.903 7.483 -3.229 1.00 96.38 69 LYS A O 1
ATOM 528 N N . GLY A 1 70 ? -10.499 9.150 -3.785 1.00 94.12 70 GLY A N 1
ATOM 529 C CA . GLY A 1 70 ? -10.112 9.475 -2.411 1.00 94.12 70 GLY A CA 1
ATOM 530 C C . GLY A 1 70 ? -11.300 9.797 -1.495 1.00 94.12 70 GLY A C 1
ATOM 531 O O . GLY A 1 70 ? -11.339 9.329 -0.362 1.00 94.12 70 GLY A O 1
ATOM 532 N N . SER A 1 71 ? -12.312 10.528 -1.984 1.00 96.81 71 SER A N 1
ATOM 533 C CA . SER A 1 71 ? -13.535 10.808 -1.211 1.00 96.81 71 SER A CA 1
ATOM 534 C C . SER A 1 71 ? -14.332 9.536 -0.917 1.00 96.81 71 SER A C 1
ATOM 536 O O . SER A 1 71 ? -14.744 9.321 0.218 1.00 96.81 71 SER A O 1
ATOM 538 N N . THR A 1 72 ? -14.497 8.665 -1.914 1.00 97.56 72 THR A N 1
ATOM 539 C CA . THR A 1 72 ? -15.179 7.372 -1.764 1.00 97.56 72 THR A CA 1
ATOM 540 C C . THR A 1 72 ? -14.420 6.478 -0.789 1.00 97.56 72 THR A C 1
ATOM 542 O O . THR A 1 72 ? -15.034 5.884 0.095 1.00 97.56 72 THR A O 1
ATOM 545 N N . GLY A 1 73 ? -13.088 6.441 -0.876 1.00 97.56 73 GLY A N 1
ATOM 546 C CA . GLY A 1 73 ? -12.241 5.710 0.064 1.00 97.56 73 GLY A CA 1
ATOM 547 C C . GLY A 1 73 ? -12.377 6.221 1.499 1.00 97.56 73 GLY A C 1
ATOM 548 O O . GLY A 1 73 ? -12.580 5.427 2.413 1.00 97.56 73 GLY A O 1
ATOM 549 N N . ALA A 1 74 ? -12.364 7.542 1.700 1.00 97.00 74 ALA A N 1
ATOM 550 C CA . ALA A 1 74 ? -12.538 8.152 3.019 1.00 97.00 74 ALA A CA 1
ATOM 551 C C . ALA A 1 74 ? -13.935 7.903 3.618 1.00 97.00 74 ALA A C 1
ATOM 553 O O . ALA A 1 74 ? -14.056 7.622 4.812 1.00 97.00 74 ALA A O 1
ATOM 554 N N . PHE A 1 75 ? -14.994 7.976 2.806 1.00 97.88 75 PHE A N 1
ATOM 555 C CA . PHE A 1 75 ? -16.347 7.646 3.259 1.00 97.88 75 PHE A CA 1
ATOM 556 C C . PHE A 1 75 ? -16.477 6.165 3.603 1.00 97.88 75 PHE A C 1
ATOM 558 O O . PHE A 1 75 ? -17.040 5.836 4.644 1.00 97.88 75 PHE A O 1
ATOM 565 N N . THR A 1 76 ? -15.900 5.286 2.784 1.00 97.88 76 THR A N 1
ATOM 566 C CA . THR A 1 76 ? -15.901 3.840 3.033 1.00 97.88 76 THR A CA 1
ATOM 567 C C . THR A 1 76 ? -15.175 3.500 4.335 1.00 97.88 76 THR A C 1
ATOM 569 O O . THR A 1 76 ? -15.721 2.760 5.149 1.00 97.88 76 THR A O 1
ATOM 572 N N . ASP A 1 77 ? -13.998 4.087 4.582 1.00 97.81 77 ASP A N 1
ATOM 573 C CA . ASP A 1 77 ? -13.247 3.917 5.837 1.00 97.81 77 ASP A CA 1
ATOM 574 C C . ASP A 1 77 ? -14.084 4.346 7.048 1.00 97.81 77 ASP A C 1
ATOM 576 O O . ASP A 1 77 ? -14.223 3.601 8.019 1.00 97.81 77 ASP A O 1
ATOM 580 N N . SER A 1 78 ? -14.702 5.527 6.967 1.00 97.69 78 SER A N 1
ATOM 581 C CA . SER A 1 78 ? -15.549 6.052 8.039 1.00 97.69 78 SER A CA 1
ATOM 582 C C . SER A 1 78 ? -16.759 5.164 8.328 1.00 97.69 78 SER A C 1
ATOM 584 O O . SER A 1 78 ? -17.068 4.912 9.495 1.00 97.69 78 SER A O 1
ATOM 586 N N . ILE A 1 79 ? -17.428 4.672 7.281 1.00 97.94 79 ILE A N 1
ATOM 587 C CA . ILE A 1 79 ? -18.590 3.787 7.404 1.00 97.94 79 ILE A CA 1
ATOM 588 C C . ILE A 1 79 ? -18.174 2.448 8.012 1.00 97.94 79 ILE A C 1
ATOM 590 O O . ILE A 1 79 ? -18.797 2.019 8.978 1.00 97.94 79 ILE A O 1
ATOM 594 N N . LEU A 1 80 ? -17.117 1.803 7.505 1.00 97.38 80 LEU A N 1
ATOM 595 C CA . LEU A 1 80 ? -16.682 0.494 8.003 1.00 97.38 80 LEU A CA 1
ATOM 596 C C . LEU A 1 80 ? -16.265 0.541 9.472 1.00 97.38 80 LEU A C 1
ATOM 598 O O . LEU A 1 80 ? -16.692 -0.315 10.245 1.00 97.38 80 LEU A O 1
ATOM 602 N N . ARG A 1 81 ? -15.491 1.555 9.877 1.00 96.56 81 ARG A N 1
ATOM 603 C CA . ARG A 1 81 ? -15.076 1.710 11.281 1.00 96.56 81 ARG A CA 1
ATOM 604 C C . ARG A 1 81 ? -16.260 1.902 12.230 1.00 96.56 81 ARG A C 1
ATOM 606 O O . ARG A 1 81 ? -16.187 1.471 13.376 1.00 96.56 81 ARG A O 1
ATOM 613 N N . GLN A 1 82 ? -17.335 2.547 11.773 1.00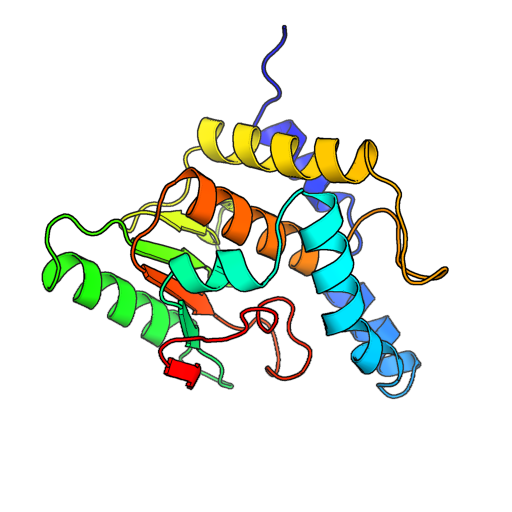 97.38 82 GLN A N 1
ATOM 614 C CA . GLN A 1 82 ? -18.555 2.729 12.566 1.00 97.38 82 GLN A CA 1
ATOM 615 C C . GLN A 1 82 ? -19.451 1.485 12.556 1.00 97.38 82 GLN A C 1
ATOM 617 O O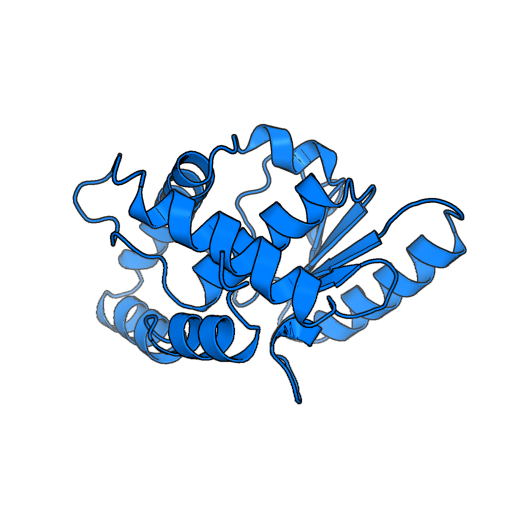 . GLN A 1 82 ? -19.981 1.104 13.596 1.00 97.38 82 GLN A O 1
ATOM 622 N N . ALA A 1 83 ? -19.623 0.855 11.393 1.00 97.75 83 ALA A N 1
ATOM 623 C CA . ALA A 1 83 ? -20.515 -0.286 11.208 1.00 97.75 83 ALA A CA 1
ATOM 624 C C . ALA A 1 83 ? -19.961 -1.582 11.817 1.00 97.75 83 ALA A C 1
ATOM 626 O O . ALA A 1 83 ? -20.740 -2.425 12.255 1.00 97.75 83 ALA A O 1
ATOM 627 N N . MET A 1 84 ? -18.633 -1.729 11.874 1.00 96.62 84 MET A N 1
ATOM 628 C CA . MET A 1 84 ? -17.951 -2.916 12.396 1.00 96.62 84 MET A CA 1
ATOM 629 C C . MET A 1 84 ? -17.020 -2.565 13.572 1.00 96.62 84 MET A C 1
ATOM 631 O O . MET A 1 84 ? -15.795 -2.610 13.423 1.00 96.62 84 MET A O 1
ATOM 635 N N . PRO A 1 85 ? -17.559 -2.228 14.762 1.00 91.69 85 PRO A N 1
ATOM 636 C CA . PRO A 1 85 ? -16.738 -1.978 15.942 1.00 91.69 85 PRO A CA 1
ATOM 637 C C . PRO A 1 85 ? -15.827 -3.176 16.245 1.00 91.69 85 PRO A C 1
ATOM 639 O O . PRO A 1 85 ? -16.291 -4.306 16.386 1.00 91.69 85 PRO 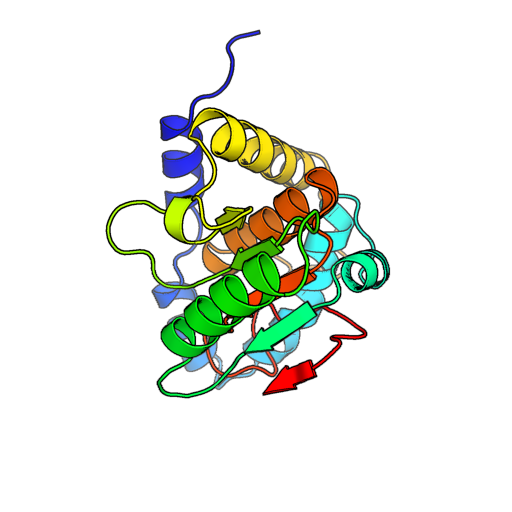A O 1
ATOM 642 N N . GLY A 1 86 ? -14.519 -2.929 16.335 1.00 93.62 86 GLY A N 1
ATOM 643 C CA . GLY A 1 86 ? -13.505 -3.962 16.580 1.00 93.62 86 GLY A CA 1
ATOM 644 C C . GLY A 1 86 ? -12.826 -4.513 15.324 1.00 93.62 86 GLY A C 1
ATOM 645 O O . GLY A 1 86 ? -11.853 -5.255 15.454 1.00 93.62 86 GLY A O 1
ATOM 646 N N . TRP A 1 87 ? -13.276 -4.136 14.123 1.00 97.31 87 TRP A N 1
ATOM 647 C CA . TRP A 1 87 ? -12.499 -4.369 12.908 1.00 97.31 87 TRP A CA 1
ATOM 648 C C . TRP A 1 87 ? -11.405 -3.321 12.772 1.00 97.31 87 TRP A C 1
ATOM 650 O O . TRP A 1 87 ? -11.657 -2.124 12.898 1.00 97.31 87 TRP A O 1
ATOM 660 N N . LYS A 1 88 ? -10.202 -3.789 12.450 1.00 98.19 88 LYS A N 1
ATOM 661 C CA . LYS A 1 88 ? -9.099 -2.936 12.043 1.00 98.19 88 LYS A CA 1
ATOM 662 C C . LYS A 1 88 ? -9.217 -2.650 10.549 1.00 98.19 88 LYS A C 1
ATOM 664 O O . LYS A 1 88 ? -9.214 -3.593 9.754 1.00 98.19 88 LYS A O 1
ATOM 669 N N . VAL A 1 89 ? -9.322 -1.382 10.163 1.00 98.62 89 VAL A N 1
ATOM 670 C CA . VAL A 1 89 ? -9.554 -0.971 8.765 1.00 98.62 89 VAL A CA 1
ATOM 671 C C . VAL A 1 89 ? -8.308 -0.296 8.202 1.00 98.62 89 VAL A C 1
ATOM 673 O O . VAL A 1 89 ? -7.778 0.641 8.796 1.00 98.62 89 VAL A O 1
ATOM 676 N N . GLY A 1 90 ? -7.828 -0.787 7.062 1.00 98.69 90 GLY A N 1
ATOM 677 C CA . GLY A 1 90 ? -6.717 -0.205 6.316 1.00 98.69 90 GLY A CA 1
ATOM 678 C C . GLY A 1 90 ? -7.226 0.679 5.183 1.00 98.69 90 GLY A C 1
ATOM 679 O O . GLY A 1 90 ? -8.146 0.295 4.466 1.00 98.69 90 GLY A O 1
ATOM 680 N N . LEU A 1 91 ? -6.609 1.840 4.981 1.00 98.81 91 LEU A N 1
ATOM 681 C CA . LEU A 1 91 ? -6.892 2.719 3.848 1.00 98.81 91 LEU A CA 1
ATOM 682 C C . LEU A 1 91 ? -5.584 3.084 3.143 1.00 98.81 91 LEU A C 1
ATOM 684 O O . LEU A 1 91 ? -4.669 3.635 3.763 1.00 98.81 91 LEU A O 1
ATOM 688 N N . TYR A 1 92 ? -5.512 2.773 1.849 1.00 98.75 92 TYR A N 1
ATOM 689 C CA . TYR A 1 92 ? -4.418 3.154 0.964 1.00 98.75 92 TYR A CA 1
ATOM 690 C C . TYR A 1 92 ? -4.891 4.185 -0.062 1.00 98.75 92 TYR A C 1
ATOM 692 O O . TYR A 1 92 ? -5.786 3.890 -0.852 1.00 98.75 92 TYR A O 1
ATOM 700 N N . THR A 1 93 ? -4.298 5.383 -0.049 1.00 97.38 93 THR A N 1
ATOM 701 C CA . THR A 1 93 ? -4.709 6.520 -0.901 1.00 97.38 93 THR A CA 1
ATOM 702 C C . THR A 1 93 ? -3.542 7.224 -1.580 1.00 97.38 93 THR A C 1
ATOM 704 O O . THR A 1 93 ? -2.394 7.169 -1.121 1.00 97.38 93 THR A O 1
ATOM 707 N N . SER A 1 94 ? -3.823 7.942 -2.670 1.00 93.62 94 SER A N 1
ATOM 708 C CA . SER A 1 94 ? -2.816 8.746 -3.367 1.00 93.62 94 SER A CA 1
ATOM 709 C C . SER A 1 94 ? -3.387 9.978 -4.084 1.00 93.62 94 SER A C 1
ATOM 711 O O . SER A 1 94 ? -4.494 9.911 -4.604 1.00 93.62 94 SER A O 1
ATOM 713 N N . PRO A 1 95 ? -2.621 11.086 -4.207 1.00 93.69 95 PRO A N 1
ATOM 714 C CA . PRO A 1 95 ? -1.333 11.374 -3.561 1.00 93.69 95 PRO A CA 1
ATOM 715 C C . PRO A 1 95 ? -1.481 11.704 -2.058 1.00 93.69 95 PRO A C 1
ATOM 717 O O . PRO A 1 95 ? -2.581 11.680 -1.523 1.00 93.69 95 PRO A O 1
ATOM 720 N N . HIS A 1 96 ? -0.370 11.984 -1.367 1.00 93.00 96 HIS A N 1
ATOM 721 C CA . HIS A 1 96 ? -0.403 12.640 -0.046 1.00 93.00 96 HIS A CA 1
ATOM 722 C C . HIS A 1 96 ? -0.347 14.162 -0.200 1.00 93.00 96 HIS A C 1
ATOM 724 O O . HIS A 1 96 ? 0.112 14.644 -1.238 1.00 93.00 96 HIS A O 1
ATOM 730 N N . LEU A 1 97 ? -0.763 14.897 0.837 1.00 89.75 97 LEU A N 1
ATOM 731 C CA . LEU A 1 97 ? -0.706 16.362 0.858 1.00 89.75 97 LEU A CA 1
ATOM 732 C C . LEU A 1 97 ? 0.525 16.894 1.596 1.00 89.75 97 LEU A C 1
ATOM 734 O O . LEU A 1 97 ? 1.188 17.789 1.078 1.00 89.75 97 LEU A O 1
ATOM 738 N N . VAL A 1 98 ? 0.842 16.352 2.776 1.00 92.94 98 VAL A N 1
ATOM 739 C CA . VAL A 1 98 ? 1.950 16.844 3.618 1.00 92.94 98 VAL A CA 1
ATOM 740 C C . VAL A 1 98 ? 3.011 15.768 3.829 1.00 92.94 98 VAL A C 1
ATOM 742 O O . VAL A 1 98 ? 4.197 16.024 3.636 1.00 92.94 98 VAL A O 1
ATOM 745 N N . ALA A 1 99 ? 2.609 14.551 4.198 1.00 95.50 99 ALA A N 1
ATOM 746 C CA . ALA A 1 99 ? 3.524 13.463 4.533 1.00 95.50 99 ALA A CA 1
ATOM 747 C C . ALA A 1 99 ? 3.145 12.147 3.845 1.00 95.50 99 ALA A C 1
ATOM 749 O O . ALA A 1 99 ? 1.980 11.757 3.806 1.00 95.50 99 ALA A O 1
ATOM 750 N N . VAL A 1 100 ? 4.147 11.384 3.387 1.00 97.06 100 VAL A N 1
ATOM 751 C CA . VAL A 1 100 ? 3.925 10.098 2.698 1.00 97.06 100 VAL A CA 1
ATOM 752 C C . VAL A 1 100 ? 3.137 9.084 3.530 1.00 97.06 100 VAL A C 1
ATOM 754 O O . VAL A 1 100 ? 2.392 8.282 2.969 1.00 97.06 100 VAL A O 1
ATOM 757 N N . ARG A 1 101 ? 3.226 9.168 4.862 1.00 97.69 101 ARG A N 1
ATOM 758 C CA . ARG A 1 101 ? 2.463 8.335 5.803 1.00 97.69 101 ARG A CA 1
ATOM 759 C C . ARG A 1 101 ? 0.953 8.486 5.637 1.00 97.69 101 ARG A C 1
ATOM 761 O O . ARG A 1 101 ? 0.232 7.536 5.906 1.00 97.69 101 ARG A O 1
ATOM 768 N 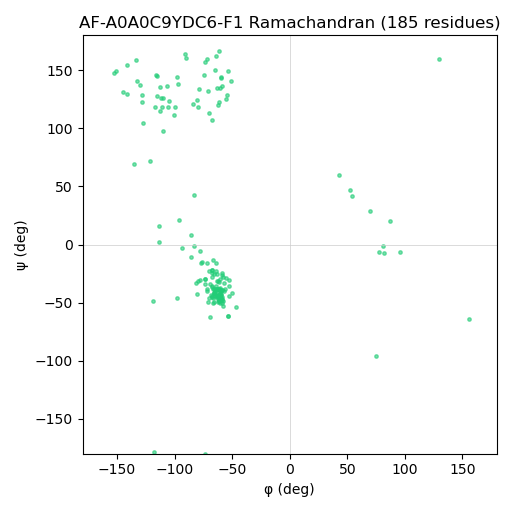N . GLU A 1 102 ? 0.463 9.622 5.136 1.00 97.19 102 GLU A N 1
ATOM 769 C CA . GLU A 1 102 ? -0.967 9.824 4.855 1.00 97.19 102 GLU A CA 1
ATOM 770 C C . GLU A 1 102 ? -1.534 8.814 3.859 1.00 97.19 102 GLU A C 1
ATOM 772 O O . GLU A 1 102 ? -2.742 8.579 3.884 1.00 97.19 102 GLU A O 1
ATOM 777 N N . ARG A 1 103 ? -0.673 8.240 3.003 1.00 98.06 103 ARG A N 1
ATOM 778 C CA . ARG A 1 103 ? -1.048 7.225 2.016 1.00 98.06 103 ARG A CA 1
ATOM 779 C C . ARG A 1 103 ? -1.416 5.891 2.651 1.00 98.06 103 ARG A C 1
ATOM 781 O O . ARG A 1 103 ? -2.075 5.118 1.980 1.00 98.06 103 ARG A O 1
ATOM 788 N N . ILE A 1 104 ? -0.959 5.591 3.868 1.00 98.69 104 ILE A N 1
ATOM 789 C CA . ILE A 1 104 ? -1.184 4.303 4.535 1.00 98.69 104 ILE A CA 1
ATOM 790 C C . ILE A 1 104 ? -1.765 4.593 5.911 1.00 98.69 104 ILE A C 1
ATOM 792 O O . ILE A 1 104 ? -1.057 5.031 6.823 1.00 98.69 104 ILE A O 1
ATOM 796 N N . ARG A 1 105 ? -3.066 4.358 6.054 1.00 98.56 105 ARG A N 1
ATOM 797 C CA . ARG A 1 105 ? -3.787 4.572 7.307 1.00 98.56 105 ARG A CA 1
ATOM 798 C C . ARG A 1 105 ? -4.311 3.258 7.848 1.00 98.56 105 ARG A C 1
ATOM 800 O O . ARG A 1 105 ? -4.717 2.389 7.081 1.00 98.56 105 ARG A O 1
ATOM 807 N N . ILE A 1 106 ? -4.308 3.143 9.166 1.00 98.44 106 ILE A N 1
ATOM 808 C CA . ILE A 1 106 ? -4.942 2.059 9.905 1.00 98.44 106 ILE A CA 1
ATOM 809 C C . ILE A 1 106 ? -5.828 2.716 10.961 1.00 98.44 106 ILE A C 1
ATOM 811 O O . ILE A 1 106 ? -5.378 3.610 11.677 1.00 98.44 106 ILE A O 1
ATOM 815 N N . ASP A 1 107 ? -7.093 2.311 11.015 1.00 96.19 107 ASP A N 1
ATOM 816 C CA . ASP A 1 107 ? -8.112 2.852 11.922 1.00 96.19 107 ASP A CA 1
ATOM 817 C C . ASP A 1 107 ? -8.264 4.379 11.824 1.00 96.19 107 ASP A C 1
ATOM 819 O O . ASP A 1 107 ? -8.390 5.096 12.816 1.00 96.19 107 ASP A O 1
ATOM 823 N N . GLY A 1 108 ? -8.240 4.892 10.590 1.00 95.88 108 GLY A N 1
ATOM 824 C CA . GLY A 1 108 ? -8.390 6.317 10.288 1.00 95.88 108 GLY A CA 1
ATOM 825 C C . GLY A 1 108 ? -7.141 7.172 10.539 1.00 95.88 108 GLY A C 1
ATOM 826 O O . GLY A 1 108 ? -7.124 8.340 10.144 1.00 95.88 108 GLY A O 1
ATOM 827 N N . ALA A 1 109 ? -6.076 6.613 11.121 1.00 97.69 109 ALA A N 1
ATOM 828 C CA . ALA A 1 109 ? -4.837 7.327 11.414 1.00 97.69 109 ALA A CA 1
ATOM 829 C C . ALA A 1 109 ? -3.698 6.911 10.463 1.00 97.69 109 ALA A C 1
ATOM 831 O O . ALA A 1 109 ? -3.513 5.717 10.219 1.00 97.69 109 ALA A O 1
ATOM 832 N N . PRO A 1 110 ? -2.896 7.857 9.933 1.00 98.31 110 PRO A N 1
ATOM 833 C CA . PRO A 1 110 ? -1.637 7.533 9.265 1.00 98.31 110 PRO A CA 1
ATOM 834 C C . PRO A 1 110 ? -0.730 6.687 10.161 1.00 98.31 110 PRO A C 1
ATOM 836 O O . PRO A 1 110 ? -0.716 6.884 11.378 1.00 98.31 110 PRO A O 1
ATOM 839 N N . LEU A 1 111 ? 0.092 5.816 9.565 1.00 98.38 111 LEU A N 1
ATOM 840 C CA . LEU A 1 111 ? 1.152 5.139 10.318 1.00 98.38 111 LEU A CA 1
ATOM 841 C C . LEU A 1 111 ? 1.994 6.164 11.095 1.00 98.38 111 LEU A C 1
ATOM 843 O O . LEU A 1 111 ? 2.314 7.243 10.579 1.00 98.38 111 LEU A O 1
ATOM 847 N N . SER A 1 112 ? 2.387 5.827 12.325 1.00 98.06 112 SER A N 1
ATOM 848 C CA . SER A 1 112 ? 3.391 6.618 13.044 1.00 98.06 112 SER A CA 1
ATOM 849 C C . SER A 1 112 ? 4.741 6.556 12.322 1.00 98.06 112 SER A C 1
ATOM 851 O O . SER A 1 112 ? 4.987 5.670 11.505 1.00 98.06 112 SER A O 1
ATOM 853 N N . GLU A 1 113 ? 5.645 7.488 12.618 1.00 97.94 113 GLU A N 1
ATOM 854 C CA . GLU A 1 113 ? 6.991 7.494 12.025 1.00 97.94 113 GLU A CA 1
ATOM 855 C C . GLU A 1 113 ? 7.764 6.210 12.321 1.00 97.94 113 GLU A C 1
ATOM 857 O O . GLU A 1 113 ? 8.407 5.657 11.431 1.00 97.94 113 GLU A O 1
ATOM 862 N N . VAL A 1 114 ? 7.624 5.689 13.541 1.00 97.81 114 VAL A N 1
ATOM 863 C CA . VAL A 1 114 ? 8.245 4.430 13.964 1.00 97.81 114 VAL A CA 1
ATOM 864 C C . VAL A 1 114 ? 7.656 3.244 13.200 1.00 97.81 114 VAL A C 1
ATOM 866 O O . VAL A 1 114 ? 8.409 2.419 12.688 1.00 97.81 114 VAL A O 1
ATOM 869 N N . GLN A 1 115 ? 6.326 3.166 13.072 1.00 98.06 115 GLN A N 1
ATOM 870 C CA . GLN A 1 115 ? 5.670 2.096 12.307 1.00 98.06 115 GLN A CA 1
ATOM 871 C C . GLN A 1 115 ? 6.041 2.156 10.826 1.00 98.06 115 GLN A C 1
ATOM 873 O O . GLN A 1 115 ? 6.340 1.125 10.228 1.00 98.06 115 GLN A O 1
ATOM 878 N N . PHE A 1 116 ? 6.056 3.355 10.241 1.00 98.56 116 PHE A N 1
ATOM 879 C CA . PHE A 1 116 ? 6.439 3.531 8.847 1.00 98.56 116 PHE A CA 1
ATOM 880 C C . PHE A 1 116 ? 7.886 3.102 8.618 1.00 98.56 116 PHE A C 1
ATOM 882 O O . PHE A 1 116 ? 8.130 2.316 7.714 1.00 98.56 116 PHE A O 1
ATOM 889 N N . ALA A 1 117 ? 8.833 3.571 9.439 1.00 98.50 117 ALA A N 1
ATOM 890 C CA . ALA A 1 117 ? 10.240 3.200 9.308 1.00 98.50 117 ALA A CA 1
ATOM 891 C C . ALA A 1 117 ? 10.440 1.685 9.460 1.00 98.50 117 ALA A C 1
ATOM 893 O O . ALA A 1 117 ? 11.113 1.076 8.632 1.00 98.50 117 ALA A O 1
ATOM 894 N N . LYS A 1 118 ? 9.800 1.069 10.465 1.00 98.25 118 LYS A N 1
ATOM 895 C CA . LYS A 1 118 ? 9.826 -0.385 10.673 1.00 98.25 118 LYS A CA 1
ATOM 896 C C . LYS A 1 118 ? 9.396 -1.126 9.402 1.00 98.25 118 LYS A C 1
ATOM 898 O O . LYS A 1 118 ? 10.199 -1.851 8.823 1.00 98.25 118 LYS A O 1
ATOM 903 N N . HIS A 1 119 ? 8.166 -0.893 8.949 1.00 98.62 119 HIS A N 1
ATOM 904 C CA . HIS A 1 119 ? 7.605 -1.592 7.794 1.00 98.62 119 HIS A CA 1
ATOM 905 C C . HIS A 1 119 ? 8.359 -1.280 6.500 1.00 98.62 119 HIS A C 1
ATOM 907 O O . HIS A 1 119 ? 8.538 -2.157 5.656 1.00 98.62 119 HIS A O 1
ATOM 913 N N . PHE A 1 120 ? 8.834 -0.041 6.346 1.00 98.75 120 PHE A N 1
ATOM 914 C CA . PHE A 1 120 ? 9.634 0.367 5.198 1.00 98.75 120 PHE A CA 1
ATOM 915 C C . PHE A 1 120 ? 10.889 -0.488 5.091 1.00 98.75 120 PHE A C 1
ATOM 917 O O . PHE A 1 120 ? 11.146 -1.065 4.038 1.00 98.75 120 PHE A O 1
ATOM 924 N N . PHE A 1 121 ? 11.657 -0.584 6.177 1.00 98.62 121 PHE A N 1
ATOM 925 C CA . PHE A 1 121 ? 12.913 -1.315 6.156 1.00 98.62 121 PHE A CA 1
ATOM 926 C C . PHE A 1 121 ? 12.720 -2.833 6.122 1.00 98.62 121 PHE A C 1
ATOM 928 O O . PHE A 1 121 ? 13.515 -3.509 5.483 1.00 98.62 121 PHE A O 1
ATOM 935 N N . GLU A 1 122 ? 11.635 -3.365 6.691 1.00 98.56 122 GLU A N 1
ATOM 936 C CA . GLU A 1 122 ? 11.254 -4.775 6.513 1.00 98.56 122 GLU A CA 1
ATOM 937 C C . GLU A 1 122 ? 11.030 -5.119 5.031 1.00 98.56 122 GLU A C 1
ATOM 939 O O . GLU A 1 122 ? 11.530 -6.132 4.546 1.00 98.56 122 GLU A O 1
ATOM 944 N N . VAL A 1 123 ? 10.323 -4.266 4.284 1.00 98.69 123 VAL A N 1
ATOM 945 C CA . VAL A 1 123 ? 10.101 -4.448 2.838 1.00 98.69 123 VAL A CA 1
ATOM 946 C C . VAL A 1 123 ? 11.387 -4.221 2.044 1.00 98.69 123 VAL A C 1
ATOM 948 O O . VAL A 1 123 ? 11.726 -5.011 1.162 1.00 98.69 123 VAL A O 1
ATOM 951 N N . TRP A 1 124 ? 12.107 -3.144 2.353 1.00 98.50 124 TRP A N 1
ATOM 952 C CA . TRP A 1 124 ? 13.329 -2.746 1.660 1.00 98.50 124 TRP A CA 1
ATOM 953 C C . TRP A 1 124 ? 14.431 -3.801 1.767 1.00 98.50 124 TRP A C 1
ATOM 955 O O . TRP A 1 124 ? 15.039 -4.154 0.757 1.00 98.50 124 TRP A O 1
ATOM 965 N N . ASP A 1 125 ? 14.669 -4.323 2.970 1.00 98.12 125 ASP A N 1
ATOM 966 C CA . ASP A 1 125 ? 15.711 -5.320 3.203 1.00 98.12 125 ASP A CA 1
ATOM 967 C C . ASP A 1 125 ? 15.353 -6.644 2.533 1.00 98.12 125 ASP A C 1
ATOM 969 O O . ASP A 1 125 ? 16.187 -7.190 1.818 1.00 98.12 125 ASP A O 1
ATOM 973 N N . ARG A 1 126 ? 14.095 -7.100 2.628 1.00 98.12 126 ARG A N 1
ATOM 974 C CA . ARG A 1 126 ? 13.654 -8.321 1.931 1.00 98.12 126 ARG A CA 1
ATOM 975 C C . ARG A 1 126 ? 13.840 -8.222 0.415 1.00 98.12 126 ARG A C 1
ATOM 977 O O . ARG A 1 126 ? 14.267 -9.188 -0.209 1.00 98.12 126 ARG A O 1
ATOM 984 N N . LEU A 1 127 ? 13.572 -7.058 -0.185 1.00 97.69 127 LEU A N 1
ATOM 985 C CA . LEU A 1 127 ? 13.835 -6.835 -1.612 1.00 97.69 127 LEU A CA 1
ATOM 986 C C . LEU A 1 127 ? 15.333 -6.879 -1.942 1.00 97.69 127 LEU A C 1
ATOM 988 O O . LEU A 1 127 ? 15.697 -7.401 -2.993 1.00 97.69 127 LEU A O 1
ATOM 992 N N . LYS A 1 128 ? 16.198 -6.343 -1.073 1.00 96.44 128 LYS A N 1
ATOM 993 C CA . LYS A 1 128 ? 17.657 -6.377 -1.267 1.00 96.44 128 LYS A CA 1
ATOM 994 C C . LYS A 1 128 ? 18.257 -7.766 -1.069 1.00 96.44 128 LYS A C 1
ATOM 996 O O . LYS A 1 128 ? 19.189 -8.125 -1.779 1.00 96.44 128 LYS A O 1
ATOM 1001 N N . GLU A 1 129 ? 17.755 -8.510 -0.094 1.00 96.56 129 GLU A N 1
ATOM 1002 C CA . GLU A 1 129 ? 18.247 -9.839 0.273 1.00 96.56 129 GLU A CA 1
ATOM 1003 C C . GLU A 1 129 ? 17.762 -10.916 -0.701 1.00 96.56 129 GLU A C 1
ATOM 1005 O O . GLU A 1 129 ? 18.467 -11.896 -0.940 1.00 96.56 129 GLU A O 1
ATOM 1010 N N . ASN A 1 130 ? 16.582 -10.730 -1.298 1.00 94.50 130 ASN A N 1
ATOM 1011 C CA . ASN A 1 130 ? 16.017 -11.649 -2.274 1.00 94.50 130 ASN A CA 1
ATOM 1012 C C . ASN A 1 130 ? 16.015 -11.035 -3.678 1.00 94.50 130 ASN A C 1
ATOM 1014 O O . ASN A 1 130 ? 15.090 -10.312 -4.050 1.00 94.50 130 ASN A O 1
ATOM 1018 N N . ASP A 1 131 ? 17.025 -11.377 -4.479 1.00 87.94 131 ASP A N 1
ATOM 1019 C CA . ASP A 1 131 ? 17.152 -10.961 -5.884 1.00 87.94 131 ASP A CA 1
ATOM 1020 C C . ASP A 1 131 ? 16.627 -12.017 -6.878 1.00 87.94 131 ASP A C 1
ATOM 1022 O O . ASP A 1 131 ? 17.009 -12.042 -8.049 1.00 87.94 131 ASP A O 1
ATOM 1026 N N . THR A 1 132 ? 15.762 -12.929 -6.422 1.00 87.44 132 THR A N 1
ATOM 1027 C CA . THR A 1 132 ? 15.159 -13.943 -7.298 1.00 87.44 132 THR A CA 1
ATOM 1028 C C . THR A 1 132 ? 14.221 -13.262 -8.290 1.00 87.44 132 THR A C 1
ATOM 1030 O O . THR A 1 132 ? 13.136 -12.816 -7.915 1.00 87.44 132 THR A O 1
ATOM 1033 N N . ARG A 1 133 ? 14.638 -13.193 -9.559 1.00 84.75 133 ARG A N 1
ATOM 1034 C CA . ARG A 1 133 ? 13.864 -12.597 -10.653 1.00 84.75 133 ARG A CA 1
ATOM 1035 C C . ARG A 1 133 ? 13.277 -13.677 -11.554 1.00 84.75 133 ARG A C 1
ATOM 1037 O O . ARG A 1 133 ? 14.018 -14.490 -12.102 1.00 84.75 133 ARG A O 1
ATOM 1044 N N . ALA A 1 134 ? 11.956 -13.672 -11.720 1.00 83.38 134 ALA A N 1
ATOM 1045 C CA . ALA A 1 134 ? 11.259 -14.548 -12.659 1.00 83.38 134 ALA A CA 1
ATOM 1046 C C . ALA A 1 134 ? 11.348 -13.999 -14.090 1.00 83.38 134 ALA A C 1
ATOM 1048 O O . ALA A 1 134 ? 11.403 -14.767 -15.050 1.00 83.38 134 ALA A O 1
ATOM 1049 N N . MET A 1 135 ? 11.405 -12.673 -14.237 1.00 84.81 135 MET A N 1
ATOM 1050 C CA . MET A 1 135 ? 11.684 -12.015 -15.511 1.00 84.81 135 MET A CA 1
ATOM 1051 C C . MET A 1 135 ? 13.044 -11.323 -15.451 1.00 84.81 135 MET A C 1
ATOM 1053 O O . MET A 1 135 ? 13.292 -10.478 -14.597 1.00 84.81 135 MET A O 1
ATOM 1057 N N . GLU A 1 136 ? 13.918 -11.628 -16.410 1.00 79.25 136 GLU A N 1
ATOM 1058 C CA . GLU A 1 136 ? 15.297 -11.113 -16.461 1.00 79.25 136 GLU A CA 1
ATOM 1059 C C . GLU A 1 136 ? 15.379 -9.576 -16.416 1.00 79.25 136 GLU A C 1
ATOM 1061 O O . GLU A 1 136 ? 16.346 -9.009 -15.916 1.00 79.25 136 GLU A O 1
ATOM 1066 N N . LYS A 1 137 ? 14.338 -8.896 -16.913 1.00 85.50 137 LYS A N 1
ATOM 1067 C CA . LYS A 1 137 ? 14.267 -7.433 -16.998 1.00 85.50 137 LYS A CA 1
ATOM 1068 C C . LYS A 1 137 ? 13.577 -6.759 -15.811 1.00 85.50 137 LYS A C 1
ATOM 1070 O O . LYS A 1 137 ? 13.547 -5.529 -15.805 1.00 85.50 137 LYS A O 1
ATOM 1075 N N . THR A 1 138 ? 13.045 -7.503 -14.834 1.00 90.44 138 THR A N 1
ATOM 1076 C CA . THR A 1 138 ? 12.449 -6.888 -13.639 1.00 90.44 138 THR A CA 1
ATOM 1077 C C . THR A 1 138 ? 13.529 -6.098 -12.894 1.00 90.44 138 THR A C 1
ATOM 1079 O O . THR A 1 138 ? 14.547 -6.680 -12.503 1.00 90.44 138 THR A O 1
ATOM 1082 N N . PRO A 1 139 ? 13.352 -4.785 -12.660 1.00 92.12 139 PRO A N 1
ATOM 1083 C CA . PRO A 1 139 ? 14.327 -4.010 -11.903 1.00 92.12 139 PRO A CA 1
ATOM 1084 C C . PRO A 1 139 ? 14.515 -4.571 -10.483 1.00 92.12 139 PRO A C 1
ATOM 1086 O O . PRO A 1 139 ? 13.522 -4.953 -9.857 1.00 92.12 139 PRO A O 1
ATOM 1089 N N . PRO A 1 140 ? 15.734 -4.564 -9.907 1.00 92.69 140 PRO A N 1
ATOM 1090 C CA . PRO A 1 140 ? 15.956 -5.055 -8.546 1.00 92.69 140 PRO A CA 1
ATOM 1091 C C . PRO A 1 140 ? 15.086 -4.345 -7.507 1.00 92.69 140 PRO A C 1
ATOM 1093 O O . PRO A 1 140 ? 14.552 -4.996 -6.617 1.00 92.69 140 PRO A O 1
ATOM 1096 N N . MET A 1 141 ? 14.875 -3.036 -7.652 1.00 95.81 141 MET A N 1
ATOM 1097 C CA . MET A 1 141 ? 13.975 -2.264 -6.798 1.00 95.81 141 MET A CA 1
ATOM 1098 C C . MET A 1 141 ? 12.765 -1.769 -7.595 1.00 95.81 141 MET A C 1
ATOM 1100 O O . MET A 1 141 ? 12.947 -1.239 -8.693 1.00 95.81 141 MET A O 1
ATOM 1104 N N . PRO A 1 142 ? 11.542 -1.884 -7.050 1.00 96.12 142 PRO A N 1
ATOM 1105 C CA . PRO A 1 142 ? 10.369 -1.297 -7.674 1.00 96.12 142 PRO A CA 1
ATOM 1106 C C . PRO A 1 142 ? 10.470 0.233 -7.689 1.00 96.12 142 PRO A C 1
ATOM 1108 O O . PRO A 1 142 ? 11.034 0.843 -6.783 1.00 96.12 142 PRO A O 1
ATOM 1111 N N . GLY A 1 143 ? 9.857 0.867 -8.691 1.00 95.81 143 GLY A N 1
ATOM 1112 C CA . GLY A 1 143 ? 9.659 2.318 -8.689 1.00 95.81 143 GLY A CA 1
ATOM 1113 C C . GLY A 1 143 ? 8.793 2.788 -7.512 1.00 95.81 143 GLY A C 1
ATOM 1114 O O . GLY A 1 143 ? 8.100 1.993 -6.870 1.00 95.81 143 GLY A O 1
ATOM 1115 N N . TYR A 1 144 ? 8.785 4.097 -7.260 1.00 96.25 144 TYR A N 1
ATOM 1116 C CA . TYR A 1 144 ? 8.186 4.722 -6.074 1.00 96.25 144 TYR A CA 1
ATOM 1117 C C . TYR A 1 144 ? 6.771 4.210 -5.745 1.00 96.25 144 TYR A C 1
ATOM 1119 O O . TYR A 1 144 ? 6.509 3.753 -4.631 1.00 96.25 144 TYR A O 1
ATOM 1127 N N . PHE A 1 145 ? 5.838 4.261 -6.707 1.00 94.69 145 PHE A N 1
ATOM 1128 C CA . PHE A 1 145 ? 4.444 3.870 -6.453 1.00 94.69 145 PHE A CA 1
ATOM 1129 C C . PHE A 1 145 ? 4.263 2.370 -6.213 1.00 94.69 145 PHE A C 1
ATOM 1131 O O . PHE A 1 145 ? 3.420 1.955 -5.421 1.00 94.69 145 PHE A O 1
ATOM 1138 N N . ARG A 1 146 ? 5.062 1.543 -6.883 1.00 97.25 146 ARG A N 1
ATOM 1139 C CA . ARG A 1 146 ? 5.058 0.094 -6.680 1.00 97.25 146 ARG A CA 1
ATOM 1140 C C . ARG A 1 146 ? 5.584 -0.257 -5.293 1.00 97.25 146 ARG A C 1
ATOM 1142 O O . ARG A 1 146 ? 4.932 -1.005 -4.571 1.00 97.25 146 ARG A O 1
ATOM 1149 N N . PHE A 1 147 ? 6.689 0.371 -4.884 1.00 98.50 147 PHE A N 1
ATOM 1150 C CA . PHE A 1 147 ? 7.255 0.194 -3.550 1.00 98.50 147 PHE A CA 1
ATOM 1151 C C . PHE A 1 147 ? 6.255 0.573 -2.453 1.00 98.50 147 PHE A C 1
ATOM 1153 O O . PHE A 1 147 ? 6.007 -0.216 -1.545 1.00 98.50 147 PHE A O 1
ATOM 1160 N N . ILE A 1 148 ? 5.637 1.759 -2.535 1.00 98.12 148 ILE A N 1
ATOM 1161 C CA . ILE A 1 148 ? 4.705 2.201 -1.487 1.00 98.12 148 ILE A CA 1
ATOM 1162 C C . ILE A 1 148 ? 3.426 1.344 -1.445 1.00 98.12 148 ILE A C 1
ATOM 1164 O O . ILE A 1 148 ? 2.855 1.155 -0.374 1.00 98.12 148 ILE A O 1
ATOM 1168 N N . THR A 1 149 ? 3.019 0.760 -2.577 1.00 98.56 149 THR A N 1
ATOM 1169 C CA . THR A 1 149 ? 1.912 -0.208 -2.621 1.00 98.56 149 THR A CA 1
ATOM 1170 C C . THR A 1 149 ? 2.284 -1.512 -1.900 1.00 98.56 149 THR A C 1
ATOM 1172 O O . THR A 1 149 ? 1.505 -2.005 -1.087 1.00 98.56 149 THR A O 1
ATOM 1175 N N . LEU A 1 150 ? 3.494 -2.043 -2.120 1.00 98.69 150 LEU A N 1
ATOM 1176 C CA . LEU A 1 150 ? 4.005 -3.208 -1.378 1.00 98.69 150 LEU A CA 1
ATOM 1177 C C . LEU A 1 150 ? 4.104 -2.926 0.124 1.00 98.69 150 LEU A C 1
ATOM 1179 O O . LEU A 1 150 ? 3.736 -3.774 0.935 1.00 98.69 150 LEU A O 1
ATOM 1183 N N . LEU A 1 151 ? 4.549 -1.720 0.493 1.00 98.81 151 LEU A N 1
ATOM 1184 C CA . LEU A 1 151 ? 4.585 -1.274 1.883 1.00 98.81 151 LEU A CA 1
ATOM 1185 C C . LEU A 1 151 ? 3.190 -1.264 2.517 1.00 98.81 151 LEU A C 1
ATOM 1187 O O . LEU A 1 151 ? 3.040 -1.719 3.650 1.00 98.81 151 LEU A O 1
ATOM 1191 N N . ALA A 1 152 ? 2.174 -0.784 1.795 1.00 98.81 152 ALA A N 1
ATOM 1192 C CA . ALA A 1 152 ? 0.792 -0.794 2.269 1.00 98.81 152 ALA A CA 1
ATOM 1193 C C . ALA A 1 152 ? 0.293 -2.225 2.517 1.00 98.81 152 ALA A C 1
ATOM 1195 O O . ALA A 1 152 ? -0.205 -2.512 3.605 1.00 98.81 152 ALA A O 1
ATOM 1196 N N . PHE A 1 153 ? 0.501 -3.144 1.565 1.00 98.88 153 PHE A N 1
ATOM 1197 C CA . PHE A 1 153 ? 0.145 -4.555 1.750 1.00 98.88 153 PHE A CA 1
ATOM 1198 C C . PHE A 1 153 ? 0.861 -5.179 2.948 1.00 98.88 153 PHE A C 1
ATOM 1200 O O . PHE A 1 153 ? 0.216 -5.809 3.784 1.00 98.88 153 PHE A O 1
ATOM 1207 N N . HIS A 1 154 ? 2.172 -4.964 3.069 1.00 98.88 154 HIS A N 1
ATOM 1208 C CA . HIS A 1 154 ? 2.951 -5.472 4.193 1.00 98.88 154 HIS A CA 1
ATOM 1209 C C . HIS A 1 154 ? 2.423 -4.943 5.536 1.00 98.88 154 HIS A C 1
ATOM 1211 O O . HIS A 1 154 ? 2.177 -5.738 6.440 1.00 98.88 154 HIS A O 1
ATOM 1217 N N . ALA A 1 155 ? 2.174 -3.633 5.647 1.00 98.81 155 ALA A N 1
ATOM 1218 C CA . ALA A 1 155 ? 1.647 -3.016 6.862 1.00 98.81 155 ALA A CA 1
ATOM 1219 C C . ALA A 1 155 ? 0.240 -3.525 7.224 1.00 98.81 155 ALA A C 1
ATOM 1221 O O . ALA A 1 155 ? -0.056 -3.725 8.401 1.00 98.81 155 ALA A O 1
ATOM 1222 N N . PHE A 1 156 ? -0.628 -3.761 6.235 1.00 98.81 156 PHE A N 1
ATOM 1223 C CA . PHE A 1 156 ? -1.975 -4.284 6.479 1.00 98.81 156 PHE A CA 1
ATOM 1224 C C . PHE A 1 156 ? -1.966 -5.756 6.906 1.00 98.81 156 PHE A C 1
ATOM 1226 O O . PHE A 1 156 ? -2.698 -6.116 7.831 1.00 98.81 156 PHE A O 1
ATOM 1233 N N . LEU A 1 157 ? -1.115 -6.587 6.297 1.00 98.69 157 LEU A N 1
ATOM 1234 C CA . LEU A 1 157 ? -0.959 -7.998 6.667 1.00 98.69 157 LEU A CA 1
ATOM 1235 C C . LEU A 1 157 ? -0.350 -8.153 8.069 1.00 98.69 157 LEU A C 1
ATOM 1237 O O . LEU A 1 157 ? -0.935 -8.834 8.910 1.00 98.69 157 LEU A O 1
ATOM 1241 N N . GLU A 1 158 ? 0.766 -7.472 8.356 1.00 98.25 158 GLU A N 1
ATOM 1242 C CA . GLU A 1 158 ? 1.384 -7.448 9.697 1.00 98.25 158 GLU A CA 1
ATOM 1243 C C . GLU A 1 158 ? 0.433 -6.860 10.744 1.00 98.25 158 GLU A C 1
ATOM 1245 O O . GLU A 1 158 ? 0.291 -7.375 11.855 1.00 98.25 158 GLU A O 1
ATOM 1250 N N . GLY A 1 159 ? -0.279 -5.797 10.368 1.00 97.62 159 GLY A N 1
ATOM 1251 C CA . GLY A 1 159 ? -1.291 -5.165 11.200 1.00 97.62 159 GLY A CA 1
ATOM 1252 C C . GLY A 1 159 ? -2.517 -6.042 11.454 1.00 97.62 159 GLY A C 1
ATOM 1253 O O . GLY A 1 159 ? -3.289 -5.707 12.356 1.00 97.62 159 GLY A O 1
ATOM 1254 N N . LYS A 1 160 ? -2.692 -7.148 10.716 1.00 98.06 160 LYS A N 1
ATOM 1255 C CA . LYS A 1 160 ? -3.889 -8.006 10.727 1.00 98.06 160 LYS A CA 1
ATOM 1256 C C . LYS A 1 160 ? -5.169 -7.197 10.506 1.00 98.06 160 LYS A C 1
ATOM 1258 O O . LYS A 1 160 ? -6.131 -7.313 11.262 1.00 98.06 160 LYS A O 1
ATOM 1263 N N . VAL A 1 161 ? -5.134 -6.322 9.504 1.00 98.50 161 VAL A N 1
ATOM 1264 C CA . VAL A 1 161 ? -6.294 -5.543 9.059 1.00 98.50 161 VAL A CA 1
ATOM 1265 C C . VAL A 1 161 ? -7.403 -6.495 8.602 1.00 98.50 161 VAL A C 1
ATOM 1267 O O . VAL A 1 161 ? -7.146 -7.445 7.868 1.00 98.50 161 VAL A O 1
ATOM 1270 N N . ASN A 1 162 ? -8.634 -6.230 9.035 1.00 98.62 162 ASN A N 1
ATOM 1271 C CA . ASN A 1 162 ? -9.811 -7.020 8.680 1.00 98.62 162 ASN A CA 1
ATOM 1272 C C . ASN A 1 162 ? -10.378 -6.644 7.308 1.00 98.62 162 ASN A C 1
ATOM 1274 O O . ASN A 1 162 ? -10.922 -7.509 6.630 1.00 98.62 162 ASN A O 1
ATOM 1278 N N . ALA A 1 163 ? -10.276 -5.370 6.919 1.00 98.56 163 ALA A N 1
ATOM 1279 C CA . ALA A 1 163 ? -10.719 -4.858 5.624 1.00 98.56 163 ALA A CA 1
ATOM 1280 C C . ALA A 1 163 ? -9.774 -3.756 5.130 1.00 98.56 163 ALA A C 1
ATOM 1282 O O . ALA A 1 163 ? -9.471 -2.825 5.878 1.00 98.56 163 ALA A O 1
ATOM 1283 N N . ALA A 1 164 ? -9.325 -3.842 3.880 1.00 98.75 164 ALA A N 1
ATOM 1284 C CA . ALA A 1 164 ? -8.458 -2.853 3.252 1.00 98.75 164 ALA A CA 1
ATOM 1285 C C . ALA A 1 164 ? -9.165 -2.161 2.082 1.00 98.75 164 ALA A C 1
ATOM 1287 O O . ALA A 1 164 ? -9.666 -2.802 1.160 1.00 98.75 164 ALA A O 1
ATOM 1288 N N . ILE A 1 165 ? -9.161 -0.835 2.103 1.00 98.75 165 ILE A N 1
ATOM 1289 C CA . ILE A 1 165 ? -9.675 0.011 1.032 1.00 98.75 165 ILE A CA 1
ATOM 1290 C C . ILE A 1 165 ? -8.482 0.486 0.212 1.00 98.75 165 ILE A C 1
ATOM 1292 O O . ILE A 1 165 ? -7.596 1.165 0.737 1.00 98.75 165 ILE A O 1
ATOM 1296 N N . LEU A 1 166 ? -8.446 0.120 -1.066 1.00 98.69 166 LEU A N 1
ATOM 1297 C CA . LEU A 1 166 ? -7.343 0.440 -1.966 1.00 98.69 166 LEU A CA 1
ATOM 1298 C C . LEU A 1 166 ? -7.813 1.425 -3.031 1.00 98.69 166 LEU A C 1
ATOM 1300 O O . LEU A 1 166 ? -8.636 1.084 -3.877 1.00 98.69 166 LEU A O 1
ATOM 1304 N N . GLU A 1 167 ? -7.264 2.634 -3.019 1.00 98.44 167 GLU A N 1
ATOM 1305 C CA . GLU A 1 167 ? -7.385 3.560 -4.140 1.00 98.44 167 GLU A CA 1
ATOM 1306 C C . GLU A 1 167 ? -6.371 3.201 -5.235 1.00 98.44 167 GLU A C 1
ATOM 1308 O O . GLU A 1 167 ? -5.158 3.178 -5.004 1.00 98.44 167 GLU A O 1
ATOM 1313 N N . VAL A 1 168 ? -6.873 2.981 -6.449 1.00 97.12 168 VAL A N 1
ATOM 1314 C CA . VAL A 1 168 ? -6.067 2.866 -7.668 1.00 97.12 168 VAL A CA 1
ATOM 1315 C C . VAL A 1 168 ? -5.345 4.184 -7.938 1.00 97.12 168 VAL A C 1
ATOM 1317 O O . VAL A 1 168 ? -5.958 5.255 -7.913 1.00 97.12 168 VAL A O 1
ATOM 1320 N N . GLY A 1 169 ? -4.057 4.111 -8.276 1.00 91.56 169 GLY A N 1
ATOM 1321 C CA . GLY A 1 169 ? -3.281 5.281 -8.679 1.00 91.56 169 GLY A CA 1
ATOM 1322 C C . GLY A 1 169 ? -3.733 5.816 -10.034 1.00 91.56 169 GLY A C 1
ATOM 1323 O O . GLY A 1 169 ? -4.209 6.950 -10.140 1.00 91.56 169 GLY A O 1
ATOM 1324 N N . VAL A 1 170 ? -3.594 5.001 -11.085 1.00 87.19 170 VAL A N 1
ATOM 1325 C CA . VAL A 1 170 ? -3.981 5.378 -12.455 1.00 87.19 170 VAL A CA 1
ATOM 1326 C C . VAL A 1 170 ? -4.605 4.196 -13.195 1.00 87.19 170 VAL A C 1
ATOM 1328 O O . VAL A 1 170 ? -4.013 3.127 -13.312 1.00 87.19 170 VAL A O 1
ATOM 1331 N N . GLY A 1 171 ? -5.779 4.418 -13.789 1.00 91.19 171 GLY A N 1
ATOM 1332 C CA . GLY A 1 171 ? -6.436 3.437 -14.651 1.00 91.19 171 GLY A CA 1
ATOM 1333 C C . GLY A 1 171 ? -7.061 2.287 -13.863 1.00 91.19 171 GLY A C 1
ATOM 1334 O O . GLY A 1 171 ? -8.196 2.404 -13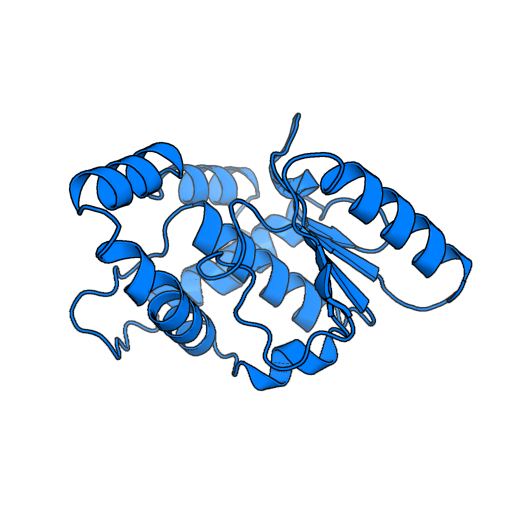.421 1.00 91.19 171 GLY A O 1
ATOM 1335 N N . GLY A 1 172 ? -6.350 1.168 -13.722 1.00 93.31 172 GLY A N 1
ATOM 1336 C CA . GLY A 1 172 ? -6.852 -0.021 -13.024 1.00 93.31 172 GLY A CA 1
ATOM 1337 C C . GLY A 1 172 ? -6.160 -1.298 -13.483 1.00 93.31 172 GLY A C 1
ATOM 1338 O O . GLY A 1 172 ? -5.403 -1.886 -12.723 1.00 93.31 172 GLY A O 1
ATOM 1339 N N . THR A 1 173 ? -6.335 -1.678 -14.754 1.00 94.38 173 THR A N 1
ATOM 1340 C CA . THR A 1 173 ? -5.846 -2.956 -15.316 1.00 94.38 173 THR A CA 1
ATOM 1341 C C . THR A 1 173 ? -4.372 -3.243 -15.018 1.00 94.38 173 THR A C 1
ATOM 1343 O O . THR A 1 173 ? -4.029 -4.368 -14.668 1.00 94.38 173 THR A O 1
ATOM 1346 N N . TYR A 1 174 ? -3.515 -2.225 -15.123 1.00 94.75 174 TYR A N 1
ATOM 1347 C CA . TYR A 1 174 ? -2.067 -2.329 -14.904 1.00 94.75 174 TYR A CA 1
ATOM 1348 C C . TYR A 1 174 ? -1.587 -1.556 -13.668 1.00 94.75 174 TYR A C 1
ATOM 1350 O O . TYR A 1 174 ? -0.397 -1.261 -13.548 1.00 94.75 174 TYR A O 1
ATOM 1358 N N . ASP A 1 175 ? -2.504 -1.173 -12.778 1.00 96.06 175 ASP A N 1
ATOM 1359 C CA . ASP A 1 175 ? -2.148 -0.463 -11.554 1.00 96.06 175 ASP A CA 1
ATOM 1360 C C . ASP A 1 175 ? -1.506 -1.414 -10.538 1.00 96.06 175 ASP A C 1
ATOM 1362 O O . ASP A 1 175 ? -1.892 -2.575 -10.415 1.00 96.06 175 ASP A O 1
ATOM 1366 N N . SER A 1 176 ? -0.549 -0.900 -9.767 1.00 96.56 176 SER A N 1
ATOM 1367 C CA . SER A 1 176 ? 0.158 -1.631 -8.710 1.00 96.56 176 SER A CA 1
ATOM 1368 C C . SER A 1 176 ? -0.771 -2.316 -7.701 1.00 96.56 176 SER A C 1
ATOM 1370 O O . SER A 1 176 ? -0.416 -3.340 -7.123 1.00 96.56 176 SER A O 1
ATOM 1372 N N . THR A 1 177 ? -1.949 -1.743 -7.463 1.00 97.69 177 THR A N 1
ATOM 1373 C CA . THR A 1 177 ? -2.938 -2.281 -6.522 1.00 97.69 177 THR A CA 1
ATOM 1374 C C . THR A 1 177 ? -3.720 -3.473 -7.088 1.00 97.69 177 THR A C 1
ATOM 1376 O O . THR A 1 177 ? -4.302 -4.234 -6.318 1.00 97.69 177 THR A O 1
ATOM 1379 N N . ASN A 1 178 ? -3.696 -3.693 -8.408 1.00 97.81 178 ASN A N 1
ATOM 1380 C CA . ASN A 1 178 ? -4.463 -4.729 -9.106 1.00 97.81 178 ASN A CA 1
ATOM 1381 C C . ASN A 1 178 ? -3.779 -6.112 -9.090 1.00 97.81 178 ASN A C 1
ATOM 1383 O O . ASN A 1 178 ? -3.723 -6.811 -10.100 1.00 97.81 178 ASN A O 1
ATOM 1387 N N . ILE A 1 179 ? -3.229 -6.493 -7.935 1.00 98.19 179 ILE A N 1
ATOM 1388 C CA . ILE A 1 179 ? -2.611 -7.810 -7.694 1.00 98.19 179 ILE A CA 1
ATOM 1389 C C . ILE A 1 179 ? -3.384 -8.658 -6.678 1.00 98.19 179 ILE A C 1
ATOM 1391 O O . ILE A 1 179 ? -2.948 -9.753 -6.330 1.00 98.19 179 ILE A O 1
ATOM 1395 N N . VAL A 1 180 ? -4.516 -8.152 -6.183 1.00 98.19 180 VAL A N 1
ATOM 1396 C CA . VAL A 1 180 ? -5.393 -8.865 -5.249 1.00 98.19 180 VAL A CA 1
ATOM 1397 C C . VAL A 1 180 ? -6.258 -9.848 -6.046 1.00 98.19 180 VAL A C 1
ATOM 1399 O O . VAL A 1 180 ? -7.038 -9.396 -6.883 1.00 98.19 180 VAL A O 1
ATOM 1402 N N . PRO A 1 181 ? -6.170 -11.171 -5.811 1.00 97.69 181 PRO A N 1
ATOM 1403 C CA . PRO A 1 181 ? -6.886 -12.144 -6.640 1.00 97.69 181 PRO A CA 1
ATOM 1404 C C . PRO A 1 181 ? -8.413 -12.104 -6.497 1.00 97.69 181 PRO A C 1
ATOM 1406 O O . PRO A 1 181 ? -9.129 -12.348 -7.467 1.00 97.69 181 PRO A O 1
ATOM 1409 N N . LYS A 1 182 ? -8.919 -11.857 -5.282 1.00 98.00 182 LYS A N 1
ATOM 1410 C CA . LYS A 1 182 ? -10.353 -11.893 -4.958 1.00 98.00 182 LYS A CA 1
ATOM 1411 C C . LYS A 1 182 ? -10.749 -10.680 -4.106 1.00 98.00 182 LYS A C 1
ATOM 1413 O O . LYS A 1 182 ? -11.025 -10.844 -2.915 1.00 98.00 182 LYS A O 1
ATOM 1418 N N . PRO A 1 183 ? -10.750 -9.456 -4.670 1.00 97.62 183 PRO A N 1
ATOM 1419 C CA . PRO A 1 183 ? -11.339 -8.315 -3.981 1.00 97.62 183 PRO A CA 1
ATOM 1420 C C . PRO A 1 183 ? -12.823 -8.591 -3.707 1.00 97.62 183 PRO A C 1
ATOM 1422 O O . PRO A 1 183 ? -13.508 -9.217 -4.516 1.00 97.62 183 PRO A O 1
ATOM 1425 N N . VAL A 1 184 ? -13.323 -8.125 -2.563 1.00 97.75 184 VAL A N 1
ATOM 1426 C CA . VAL A 1 184 ? -14.737 -8.276 -2.180 1.00 97.75 184 VAL A CA 1
ATOM 1427 C C . VAL A 1 184 ? -15.624 -7.444 -3.102 1.00 97.75 184 VAL A C 1
ATOM 1429 O O . VAL A 1 184 ? -16.727 -7.858 -3.453 1.00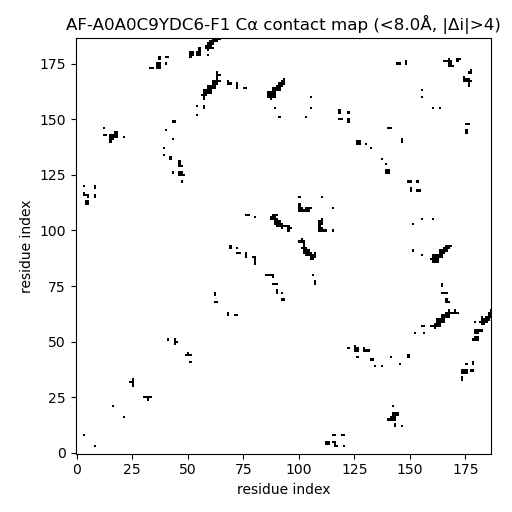 97.75 184 VAL A O 1
ATOM 1432 N N . VAL A 1 185 ? -15.133 -6.275 -3.511 1.00 96.69 185 VAL A N 1
ATOM 1433 C CA . VAL A 1 185 ? -15.801 -5.394 -4.467 1.00 96.69 185 VAL A CA 1
ATOM 1434 C C . VAL A 1 185 ? -14.771 -4.552 -5.216 1.00 96.69 185 VAL A C 1
ATOM 1436 O O . VAL A 1 185 ? -13.730 -4.181 -4.668 1.00 96.69 185 VAL A O 1
ATOM 1439 N N . THR A 1 186 ? -15.085 -4.241 -6.470 1.00 95.12 186 THR A N 1
ATOM 1440 C CA . THR A 1 186 ? -14.315 -3.356 -7.349 1.00 95.12 186 THR A CA 1
ATOM 1441 C C . THR A 1 186 ? -15.258 -2.323 -7.962 1.00 95.12 186 THR A C 1
ATOM 1443 O O . THR A 1 186 ? -16.346 -2.709 -8.401 1.00 95.12 186 THR A O 1
ATOM 1446 N N . GLY A 1 187 ? -14.863 -1.053 -8.040 1.00 86.88 187 GLY A N 1
ATOM 1447 C CA . GLY A 1 187 ? -15.659 0.016 -8.661 1.00 86.88 187 GLY A CA 1
ATOM 1448 C C . GLY A 1 187 ? -14.809 1.174 -9.135 1.00 86.88 187 GLY A C 1
ATOM 1449 O O . GLY A 1 187 ? -13.726 1.353 -8.545 1.00 86.88 187 GLY A O 1
#

Foldseek 3Di:
DPQDWLVNLVVVLVPFAAPVNVVVVCVVVVNPVLVCLLVLLQVLCVLLPDHLALLVQQLEDEEEDPDCLVVVQLVVLVCCCVVPPPAWEWEADDDDDPDNQVRIDISNHRDDRSLLSVLSVSSVVSLVVRQDDPDPPNDSDDGNQLSVLSSNSSSCSVVSGNHYYHYFPDDAPRTSNNSRPDRNYHD

pLDDT: mean 94.78, std 6.45, range [47.16, 98.88]

Nearest PDB structures (foldseek):
  3nrs-assembly1_A  TM=8.981E-01  e=1.051E-07  Yersinia pestis CO92
  1w78-assembly1_A  TM=8.101E-01  e=1.984E-08  Escherichia coli
  3n2a-assembly1_A  TM=8.533E-01  e=5.224E-08  Yersinia pestis CO92
  3pyz-assembly1_A  TM=8.546E-01  e=1.235E-07  Yersinia pestis CO92
  3qcz-assembly1_A  TM=8.630E-01  e=1.899E-07  Yersinia pestis CO92

Secondary structure (DSSP, 8-state):
-----HHHHHHHHHTSPPHHHHHHHHHHTTTGGGGGHHHHHHHHHHHTT--GGGGGGG--EEE--SSSHHHHHHHHHHHHHHHSTT--EEEE-SS-SS-GGGGEEETTEEPPHHHHHHHHHHHHHHHHH----SSTTS-SS--HHHHHHHHHHHHHHHTT-SEEEEE-SSSSTT-TTTT-SS-SEE-